Protein AF-A0A7C7AKI6-F1 (afdb_monomer_lite)

Sequence (197 aa):
MIYDCIETFMDIENLKYNEAGSVSEYLVNYEELETGKRYLEIPEGIVEICTGTFSEYNSSDVVQSIYKSLSSPKDNINEWMKRLSRKQLVKITFPTEVGQTIREKAMYMVEKELRIRFLKLILPKTIEKLNKDSYPVLLDEIYVDRQNPYFTSLDGVLFSKDMKTLIRYPGYRTGNSYTVPEGVEKIKEGKLGGEYL

Structure (mmCIF, N/CA/C/O backbone):
data_AF-A0A7C7AKI6-F1
#
_entry.id   AF-A0A7C7AKI6-F1
#
loop_
_atom_site.group_PDB
_atom_site.id
_atom_site.type_symbol
_atom_site.label_atom_id
_atom_site.label_alt_id
_atom_site.label_comp_id
_atom_site.label_asym_id
_atom_site.label_entity_id
_atom_site.label_seq_id
_atom_site.pdbx_PDB_ins_code
_atom_site.Cartn_x
_atom_site.Cartn_y
_atom_site.Cartn_z
_atom_site.occupancy
_atom_site.B_iso_or_equiv
_atom_site.auth_seq_id
_atom_site.auth_comp_id
_atom_site.auth_asym_id
_atom_site.auth_atom_id
_atom_site.pdbx_PDB_model_num
ATOM 1 N N . MET A 1 1 ? 9.345 -20.953 -13.747 1.00 30.20 1 MET A N 1
ATOM 2 C CA . MET A 1 1 ? 9.018 -21.815 -12.597 1.00 30.20 1 MET A CA 1
ATOM 3 C C . MET A 1 1 ? 8.378 -20.903 -11.571 1.00 30.20 1 MET A C 1
ATOM 5 O O . MET A 1 1 ? 9.036 -19.976 -11.118 1.00 30.20 1 MET A O 1
ATOM 9 N N . ILE A 1 2 ? 7.064 -21.038 -11.402 1.00 30.61 2 ILE A N 1
ATOM 10 C CA . ILE A 1 2 ? 6.249 -20.234 -10.487 1.00 30.61 2 ILE A CA 1
ATOM 11 C C . ILE A 1 2 ? 6.718 -20.613 -9.085 1.00 30.61 2 ILE A C 1
ATOM 13 O O . ILE A 1 2 ? 6.602 -21.775 -8.708 1.00 30.61 2 ILE A O 1
ATOM 17 N N . TYR A 1 3 ? 7.356 -19.685 -8.378 1.00 32.00 3 TYR A N 1
ATOM 18 C CA . TYR A 1 3 ? 7.644 -19.888 -6.966 1.00 32.00 3 TYR A CA 1
ATOM 19 C C . TYR A 1 3 ? 6.364 -19.550 -6.211 1.00 32.00 3 TYR A C 1
ATOM 21 O O . TYR A 1 3 ? 5.994 -18.382 -6.110 1.00 32.00 3 TYR A O 1
ATOM 29 N N . ASP A 1 4 ? 5.676 -20.593 -5.749 1.00 38.62 4 ASP A N 1
ATOM 30 C CA . ASP A 1 4 ? 4.683 -20.482 -4.690 1.00 38.62 4 ASP A CA 1
ATOM 31 C C . ASP A 1 4 ? 5.383 -19.885 -3.463 1.00 38.62 4 ASP A C 1
ATOM 33 O O . ASP A 1 4 ? 6.336 -20.458 -2.926 1.00 38.62 4 ASP A O 1
ATOM 37 N N . CYS A 1 5 ? 4.953 -18.688 -3.065 1.00 36.25 5 CYS A N 1
ATOM 38 C CA . CYS A 1 5 ? 5.435 -18.037 -1.858 1.00 36.25 5 CYS A CA 1
ATOM 39 C C . CYS A 1 5 ? 4.963 -18.847 -0.648 1.00 36.25 5 CYS A C 1
ATOM 41 O O . CYS A 1 5 ? 3.774 -18.889 -0.341 1.00 36.25 5 CYS A O 1
ATOM 43 N N . ILE A 1 6 ? 5.905 -19.479 0.047 1.00 38.47 6 ILE A N 1
ATOM 44 C CA . ILE A 1 6 ? 5.687 -19.976 1.402 1.00 38.47 6 ILE A CA 1
ATOM 45 C C . ILE A 1 6 ? 5.579 -18.738 2.303 1.00 38.47 6 ILE A C 1
ATOM 47 O O . ILE A 1 6 ? 6.572 -18.049 2.544 1.00 38.47 6 ILE A O 1
ATOM 51 N N . GLU A 1 7 ? 4.361 -18.426 2.750 1.00 40.91 7 GLU A N 1
ATOM 52 C CA . GLU A 1 7 ? 4.084 -17.357 3.714 1.00 40.91 7 GLU A CA 1
ATOM 53 C C . GLU A 1 7 ? 4.789 -17.681 5.036 1.00 40.91 7 GLU A C 1
ATOM 55 O O . GLU A 1 7 ? 4.384 -18.572 5.783 1.00 40.91 7 GLU A O 1
ATOM 60 N N . THR A 1 8 ? 5.887 -16.980 5.313 1.00 39.09 8 THR A N 1
ATOM 61 C CA . THR A 1 8 ? 6.601 -17.091 6.587 1.00 39.09 8 THR A CA 1
ATOM 62 C C . THR A 1 8 ? 6.366 -15.795 7.357 1.00 39.09 8 THR A C 1
ATOM 64 O O . THR A 1 8 ? 6.873 -14.734 6.991 1.00 39.09 8 THR A O 1
ATOM 67 N N . PHE A 1 9 ? 5.537 -15.877 8.397 1.00 46.72 9 PHE A N 1
ATOM 68 C CA . PHE A 1 9 ? 5.117 -14.754 9.235 1.00 46.72 9 PHE A CA 1
ATOM 69 C C . PHE A 1 9 ? 6.189 -14.431 10.284 1.00 46.72 9 PHE A C 1
ATOM 71 O O . PHE A 1 9 ? 6.209 -15.044 11.347 1.00 46.72 9 PHE A O 1
ATOM 78 N N . MET A 1 10 ? 7.069 -13.466 10.008 1.00 42.00 10 MET A N 1
ATOM 79 C CA . MET A 1 10 ? 7.909 -12.809 11.025 1.00 42.00 10 MET A CA 1
ATOM 80 C C . MET A 1 10 ? 8.193 -11.359 10.604 1.00 42.00 10 MET A C 1
ATOM 82 O O . MET A 1 10 ? 9.162 -11.108 9.901 1.00 42.00 10 MET A O 1
ATOM 86 N N . ASP A 1 11 ? 7.329 -10.413 10.995 1.00 58.66 11 ASP A N 1
ATOM 87 C CA . ASP A 1 11 ? 7.477 -8.967 10.705 1.00 58.66 11 ASP A CA 1
ATOM 88 C C . ASP A 1 11 ? 7.782 -8.110 11.950 1.00 58.66 11 ASP A C 1
ATOM 90 O O . ASP A 1 11 ? 8.043 -6.914 11.840 1.00 58.66 11 ASP A O 1
ATOM 94 N N . ILE A 1 12 ? 7.790 -8.709 13.148 1.00 57.53 12 ILE A N 1
ATOM 95 C CA . ILE A 1 12 ? 7.874 -7.967 14.417 1.00 57.53 12 ILE A CA 1
ATOM 96 C C . ILE A 1 12 ? 9.269 -7.374 14.654 1.00 57.53 12 ILE A C 1
ATOM 98 O O . ILE A 1 12 ? 9.359 -6.255 15.149 1.00 57.53 12 ILE A O 1
ATOM 102 N N . GLU A 1 13 ? 10.347 -8.080 14.293 1.00 67.38 13 GLU A N 1
ATOM 103 C CA . GLU A 1 13 ? 11.727 -7.644 14.588 1.00 67.38 13 GLU A CA 1
ATOM 104 C C . GLU A 1 13 ? 12.122 -6.354 13.852 1.00 67.38 13 GLU A C 1
ATOM 106 O O . GLU A 1 13 ? 12.960 -5.588 14.323 1.00 67.38 13 GLU A O 1
ATOM 111 N N . ASN A 1 14 ? 11.465 -6.091 12.724 1.00 76.88 14 ASN A N 1
ATOM 112 C CA . ASN A 1 14 ? 11.723 -4.941 11.868 1.00 76.88 14 ASN A CA 1
ATOM 113 C C . ASN A 1 14 ? 10.893 -3.707 12.252 1.00 76.88 14 ASN A C 1
ATOM 115 O O . ASN A 1 14 ? 11.165 -2.607 11.772 1.00 76.88 14 ASN A O 1
ATOM 119 N N . LEU A 1 15 ? 9.886 -3.855 13.115 1.00 82.62 15 LEU A N 1
ATOM 120 C CA . LEU A 1 15 ? 9.040 -2.755 13.571 1.00 82.62 15 LEU A CA 1
ATOM 121 C C . LEU A 1 15 ? 9.572 -2.207 14.895 1.00 82.62 15 LEU A C 1
ATOM 123 O O . LEU A 1 15 ? 9.709 -2.941 15.873 1.00 82.62 15 LEU A O 1
ATOM 127 N N . LYS A 1 16 ? 9.817 -0.894 14.955 1.00 85.88 16 LYS A N 1
ATOM 128 C CA . LYS A 1 16 ? 10.071 -0.205 16.225 1.00 85.88 16 LYS A CA 1
ATOM 129 C C . LYS A 1 16 ? 8.826 0.524 16.694 1.00 85.88 16 LYS A C 1
ATOM 131 O O . LYS A 1 16 ? 8.089 1.117 15.900 1.00 85.88 16 LYS A O 1
ATOM 136 N N . TYR A 1 17 ? 8.648 0.515 18.007 1.00 86.56 17 TYR A N 1
ATOM 137 C CA . TYR A 1 17 ? 7.487 1.069 18.683 1.00 86.56 17 TYR A CA 1
ATOM 138 C C . TYR A 1 17 ? 7.893 2.271 19.528 1.00 86.56 17 TYR A C 1
ATOM 140 O O . TYR A 1 17 ? 8.964 2.278 20.140 1.00 86.56 17 TYR A O 1
ATOM 148 N N . ASN A 1 18 ? 7.028 3.279 19.578 1.00 83.94 18 ASN A N 1
ATOM 149 C CA . ASN A 1 18 ? 7.166 4.371 20.536 1.00 83.94 18 ASN A CA 1
ATOM 150 C C . ASN A 1 18 ? 6.620 3.963 21.920 1.00 83.94 18 ASN A C 1
ATOM 152 O O . ASN A 1 18 ? 6.036 2.892 22.088 1.00 83.94 18 ASN A O 1
ATOM 156 N N . GLU A 1 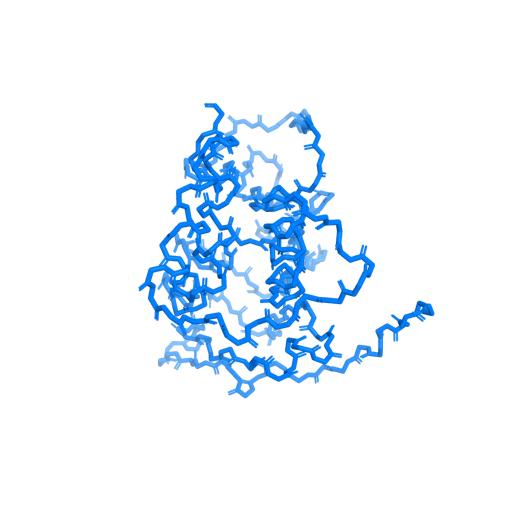19 ? 6.764 4.841 22.917 1.00 82.06 19 GLU A N 1
ATOM 157 C CA . GLU A 1 19 ? 6.278 4.602 24.289 1.00 82.06 19 GLU A CA 1
ATOM 158 C C . GLU A 1 19 ? 4.756 4.375 24.381 1.00 82.06 19 GLU A C 1
ATOM 160 O O . GLU A 1 19 ? 4.278 3.789 25.349 1.00 82.06 19 GLU A O 1
ATOM 165 N N . ALA A 1 20 ? 3.991 4.806 23.372 1.00 83.00 20 ALA A N 1
ATOM 166 C CA . ALA A 1 20 ? 2.546 4.600 23.285 1.00 83.00 20 ALA A CA 1
ATOM 167 C C . ALA A 1 20 ? 2.156 3.265 22.617 1.00 83.00 20 ALA A C 1
ATOM 169 O O . ALA A 1 20 ? 0.968 2.974 22.492 1.00 83.00 20 ALA A O 1
ATOM 170 N N . GLY A 1 21 ? 3.131 2.458 22.179 1.00 81.75 21 GLY A N 1
ATOM 171 C CA . GLY A 1 21 ? 2.898 1.195 21.475 1.00 81.75 21 GLY A CA 1
ATOM 172 C C . GLY A 1 21 ? 2.537 1.349 19.992 1.00 81.75 21 GLY A C 1
ATOM 173 O O . GLY A 1 21 ? 2.200 0.360 19.342 1.00 81.75 21 GLY A O 1
ATOM 174 N N . SER A 1 22 ? 2.614 2.561 19.432 1.00 86.75 22 SER A N 1
ATOM 175 C CA . SER A 1 22 ? 2.416 2.808 17.999 1.00 86.75 22 SER A CA 1
ATOM 176 C C . SER A 1 22 ? 3.683 2.463 17.217 1.00 86.75 22 SER A C 1
ATOM 178 O O . SER A 1 22 ? 4.797 2.677 17.701 1.00 86.75 22 SER A O 1
ATOM 180 N N . VAL A 1 23 ? 3.532 1.996 15.975 1.00 85.62 23 VAL A N 1
ATOM 181 C CA . VAL A 1 23 ? 4.679 1.730 15.094 1.00 85.62 23 VAL A CA 1
ATOM 182 C C . VAL A 1 23 ? 5.261 3.055 14.609 1.00 85.62 23 VAL A C 1
ATOM 184 O O . VAL A 1 23 ? 4.612 3.789 13.858 1.00 85.62 23 VAL A O 1
ATOM 187 N N . SER A 1 24 ? 6.505 3.339 14.987 1.00 85.88 24 SER A N 1
ATOM 188 C CA . SER A 1 24 ? 7.194 4.596 14.681 1.00 85.88 24 SER A CA 1
ATOM 189 C C . SER A 1 24 ? 8.283 4.477 13.620 1.00 85.88 24 SER A C 1
ATOM 191 O O . SER A 1 24 ? 8.613 5.472 12.984 1.00 85.88 24 SER A O 1
ATOM 193 N N . GLU A 1 25 ? 8.835 3.284 13.411 1.00 85.38 25 GLU A N 1
ATOM 194 C CA . GLU A 1 25 ? 9.893 3.042 12.427 1.00 85.38 25 GLU A CA 1
ATOM 195 C C . GLU A 1 25 ? 9.765 1.622 11.875 1.00 85.38 25 GLU A C 1
ATOM 197 O O . GLU A 1 25 ? 9.365 0.707 12.599 1.00 85.38 25 GLU A O 1
ATOM 202 N N . TYR A 1 26 ? 10.111 1.443 10.602 1.00 83.56 26 TYR A N 1
ATOM 203 C CA . TYR A 1 26 ? 10.239 0.133 9.982 1.00 83.56 26 TYR A CA 1
ATOM 204 C C . TYR A 1 26 ? 11.620 -0.017 9.343 1.00 83.56 26 TYR A C 1
ATOM 206 O O . TYR A 1 26 ? 11.950 0.696 8.394 1.00 83.56 26 TYR A O 1
ATOM 214 N N . LEU A 1 27 ? 12.400 -0.967 9.857 1.00 81.88 27 LEU A N 1
ATOM 215 C CA . LEU A 1 27 ? 13.698 -1.355 9.326 1.00 81.88 27 LEU A CA 1
ATOM 216 C C . LEU A 1 27 ? 13.505 -2.387 8.219 1.00 81.88 27 LEU A C 1
ATOM 218 O O . LEU A 1 27 ? 13.044 -3.500 8.446 1.00 81.88 27 LEU A O 1
ATOM 222 N N . VAL A 1 28 ? 13.848 -2.018 6.994 1.00 78.44 28 VAL A N 1
ATOM 223 C CA . VAL A 1 28 ? 13.625 -2.883 5.835 1.00 78.44 28 VAL A CA 1
ATOM 224 C C . VAL A 1 28 ? 14.687 -3.979 5.792 1.00 78.44 28 VAL A C 1
ATOM 226 O O . VAL A 1 28 ? 15.875 -3.684 5.657 1.00 78.44 28 VAL A O 1
ATOM 229 N N . ASN A 1 29 ? 14.263 -5.244 5.799 1.00 81.31 29 ASN A N 1
ATOM 230 C CA . ASN A 1 29 ? 15.145 -6.359 5.469 1.00 81.31 29 ASN A CA 1
ATOM 231 C C . ASN A 1 29 ? 15.188 -6.569 3.943 1.00 81.31 29 ASN A C 1
ATOM 233 O O . ASN A 1 29 ? 14.286 -7.156 3.339 1.00 81.31 29 ASN A O 1
ATOM 237 N N . TYR A 1 30 ? 16.249 -6.070 3.304 1.00 74.75 30 TYR A N 1
ATOM 238 C CA . TYR A 1 30 ? 16.424 -6.184 1.854 1.00 74.75 30 TYR A CA 1
ATOM 239 C C . TYR A 1 30 ? 16.692 -7.620 1.383 1.00 74.75 30 TYR A C 1
ATOM 241 O O . TYR A 1 30 ? 16.331 -7.947 0.256 1.00 74.75 30 TYR A O 1
ATOM 249 N N . GLU A 1 31 ? 17.246 -8.491 2.230 1.00 78.06 31 GLU A N 1
ATOM 250 C CA . GLU A 1 31 ? 17.456 -9.907 1.904 1.00 78.06 31 GLU A CA 1
ATOM 251 C C . GLU A 1 31 ? 16.117 -10.658 1.833 1.00 78.06 31 GLU A C 1
ATOM 253 O O . GLU A 1 31 ? 15.859 -11.397 0.882 1.00 78.06 31 GLU A O 1
ATOM 258 N N . GLU A 1 32 ? 15.209 -10.405 2.781 1.00 77.19 32 GLU A N 1
ATOM 259 C CA . GLU A 1 32 ? 13.835 -10.940 2.761 1.00 77.19 32 GLU A CA 1
ATOM 260 C C . GLU A 1 32 ? 13.053 -10.458 1.543 1.00 77.19 32 GLU A C 1
ATOM 262 O O . GLU A 1 32 ? 12.362 -11.242 0.886 1.00 77.19 32 GLU A O 1
ATOM 267 N N . LEU A 1 33 ? 13.204 -9.173 1.206 1.00 75.56 33 LEU A N 1
ATOM 268 C CA . LEU A 1 33 ? 12.704 -8.656 -0.052 1.00 75.56 33 LEU A CA 1
ATOM 269 C C . LEU A 1 33 ? 13.300 -9.506 -1.184 1.00 75.56 33 LEU A C 1
ATOM 271 O O . LEU A 1 33 ? 12.555 -10.212 -1.855 1.00 75.56 33 LEU A O 1
ATOM 275 N N . GLU A 1 34 ? 14.607 -9.475 -1.427 1.00 73.44 34 GLU A N 1
ATOM 276 C CA . GLU A 1 34 ? 15.263 -10.193 -2.533 1.00 73.44 34 GLU A CA 1
ATOM 277 C C . GLU A 1 34 ? 14.856 -11.669 -2.670 1.00 73.44 34 GLU A C 1
ATOM 279 O O . GLU A 1 34 ? 14.647 -12.129 -3.796 1.00 73.44 34 GLU A O 1
ATOM 284 N N . THR A 1 35 ? 14.655 -12.366 -1.551 1.00 73.75 35 THR A N 1
ATOM 285 C CA . THR A 1 35 ? 14.268 -13.785 -1.489 1.00 73.75 35 THR A CA 1
ATOM 286 C C . THR A 1 35 ? 12.769 -14.054 -1.678 1.00 73.75 35 THR A C 1
ATOM 288 O O . THR A 1 35 ? 12.393 -15.202 -1.906 1.00 73.75 35 THR A O 1
ATOM 291 N N . GLY A 1 36 ? 11.917 -13.020 -1.700 1.00 75.12 36 GLY A N 1
ATOM 292 C CA . GLY A 1 36 ? 10.531 -13.109 -2.179 1.00 75.12 36 GLY A CA 1
ATOM 293 C C . GLY A 1 36 ? 9.444 -12.657 -1.201 1.00 75.12 36 GLY A C 1
ATOM 294 O O . GLY A 1 36 ? 8.269 -12.664 -1.575 1.00 75.12 36 GLY A O 1
ATOM 295 N N . LYS A 1 37 ? 9.784 -12.210 0.012 1.00 78.94 37 LYS A N 1
ATOM 296 C CA . LYS A 1 37 ? 8.801 -11.695 0.975 1.00 78.94 37 LYS A CA 1
ATOM 297 C C . LYS A 1 37 ? 8.408 -10.264 0.610 1.00 78.94 37 LYS A C 1
ATOM 299 O O . LYS A 1 37 ? 8.977 -9.279 1.065 1.00 78.94 37 LYS A O 1
ATOM 304 N N . ARG A 1 38 ? 7.444 -10.156 -0.303 1.00 82.56 38 ARG A N 1
ATOM 305 C CA . ARG A 1 38 ? 6.997 -8.898 -0.922 1.00 82.56 38 ARG A CA 1
ATOM 306 C C . ARG A 1 38 ? 5.768 -8.282 -0.258 1.00 82.56 38 ARG A C 1
ATOM 308 O O . ARG A 1 38 ? 5.079 -7.470 -0.872 1.00 82.56 38 ARG A O 1
ATOM 315 N N . TYR A 1 39 ? 5.453 -8.669 0.962 1.00 86.12 39 TYR A N 1
ATOM 316 C CA . TYR A 1 39 ? 4.351 -8.095 1.717 1.00 86.12 39 TYR A CA 1
ATOM 317 C C . TYR A 1 39 ? 4.850 -7.649 3.082 1.00 86.12 39 TYR A C 1
ATOM 319 O O . TYR A 1 39 ? 5.873 -8.132 3.560 1.00 86.12 39 TYR A O 1
ATOM 327 N N . LEU A 1 40 ? 4.129 -6.705 3.667 1.00 86.94 40 LEU A N 1
ATOM 328 C CA . LEU A 1 40 ? 4.322 -6.272 5.035 1.00 86.94 40 LEU A CA 1
ATOM 329 C C . LEU A 1 40 ? 3.023 -6.474 5.793 1.00 86.94 40 LEU A C 1
ATOM 331 O O . LEU A 1 40 ? 1.983 -5.963 5.376 1.00 86.94 40 LEU A O 1
ATOM 335 N N . GLU A 1 41 ? 3.095 -7.160 6.918 1.00 88.75 41 GLU A N 1
ATOM 336 C CA . GLU A 1 41 ? 1.987 -7.353 7.829 1.00 88.75 41 GLU A CA 1
ATOM 337 C C . GLU A 1 41 ? 2.207 -6.589 9.123 1.00 88.75 41 GLU A C 1
ATOM 339 O O . GLU A 1 41 ? 3.207 -6.746 9.823 1.00 88.75 41 GLU A O 1
ATOM 344 N N . ILE A 1 42 ? 1.245 -5.727 9.440 1.00 89.69 42 ILE A N 1
ATOM 345 C CA . ILE A 1 42 ? 1.232 -5.026 10.713 1.00 89.69 42 ILE A CA 1
ATOM 346 C C . ILE A 1 42 ? 0.622 -5.970 11.757 1.00 89.69 42 ILE A C 1
ATOM 348 O O . ILE A 1 42 ? -0.517 -6.405 11.569 1.00 89.69 42 ILE A O 1
ATOM 352 N N . PRO A 1 43 ? 1.342 -6.289 12.849 1.00 88.69 43 PRO A N 1
ATOM 353 C CA . PRO A 1 43 ? 0.872 -7.242 13.841 1.00 88.69 43 PRO A CA 1
ATOM 354 C C . PRO A 1 43 ? -0.451 -6.833 14.486 1.00 88.69 43 PRO A C 1
ATOM 356 O O . PRO A 1 43 ? -0.741 -5.653 14.698 1.00 88.69 43 PRO A O 1
ATOM 359 N N . GLU A 1 44 ? -1.230 -7.836 14.872 1.00 88.44 44 GLU A N 1
ATOM 360 C CA . GLU A 1 44 ? -2.424 -7.641 15.684 1.00 88.44 44 GLU A CA 1
ATOM 361 C C . GLU A 1 44 ? -2.080 -6.973 17.029 1.00 88.44 44 GLU A C 1
ATOM 363 O O . GLU A 1 44 ? -1.048 -7.257 17.635 1.00 88.44 44 GLU A O 1
ATOM 368 N N . GLY A 1 45 ? -2.950 -6.083 17.510 1.00 87.81 45 GLY A N 1
ATOM 369 C CA . GLY A 1 45 ? -2.719 -5.277 18.716 1.00 87.81 45 GLY A CA 1
ATOM 370 C C . GLY A 1 45 ? -2.156 -3.885 18.425 1.00 87.81 45 GLY A C 1
ATOM 371 O O . GLY A 1 45 ? -2.259 -3.001 19.273 1.00 87.81 45 GLY A O 1
ATOM 372 N N . ILE A 1 46 ? -1.636 -3.649 17.218 1.00 90.00 46 ILE A N 1
ATOM 373 C CA . ILE A 1 46 ? -1.217 -2.315 16.792 1.00 90.00 46 ILE A CA 1
ATOM 374 C C . ILE A 1 46 ? -2.436 -1.465 16.456 1.00 90.00 46 ILE A C 1
ATOM 376 O O . ILE A 1 46 ? -3.272 -1.840 15.630 1.00 90.00 46 ILE A O 1
ATOM 380 N N . VAL A 1 47 ? -2.502 -0.299 17.097 1.00 91.19 47 VAL A N 1
ATOM 381 C CA . VAL A 1 47 ? -3.599 0.671 16.968 1.00 91.19 47 VAL A CA 1
ATOM 382 C C . VAL A 1 47 ? -3.249 1.854 16.068 1.00 91.19 47 VAL A C 1
ATOM 384 O O . VAL A 1 47 ? -4.139 2.494 15.504 1.00 91.19 47 VAL A O 1
ATOM 387 N N . GLU A 1 48 ? -1.959 2.138 15.876 1.00 90.62 48 GLU A N 1
ATOM 388 C CA . GLU A 1 48 ? -1.499 3.284 15.095 1.00 90.62 48 GLU A CA 1
ATOM 389 C C . GLU A 1 48 ? -0.168 3.030 14.374 1.00 90.62 48 GLU A C 1
ATOM 391 O O . GLU A 1 48 ? 0.768 2.456 14.935 1.00 90.62 48 GLU A O 1
ATOM 396 N N . ILE A 1 49 ? -0.078 3.553 13.146 1.00 89.50 49 ILE A N 1
ATOM 397 C CA . ILE A 1 49 ? 1.180 3.739 12.414 1.00 89.50 49 ILE A CA 1
ATOM 398 C C . ILE A 1 49 ? 1.474 5.240 12.325 1.00 89.50 49 ILE A C 1
ATOM 400 O O . ILE A 1 49 ? 0.673 6.024 11.795 1.00 89.50 49 ILE A O 1
ATOM 404 N N . CYS A 1 50 ? 2.621 5.654 12.855 1.00 87.94 50 CYS A N 1
ATOM 405 C CA . CYS A 1 50 ? 3.018 7.054 12.908 1.00 87.94 50 CYS A CA 1
ATOM 406 C C . CYS A 1 50 ? 3.348 7.632 11.520 1.00 87.94 50 CYS A C 1
ATOM 408 O O . CYS A 1 50 ? 3.599 6.932 10.536 1.00 87.94 50 CYS A O 1
ATOM 410 N N . THR A 1 51 ? 3.333 8.961 11.427 1.00 84.81 51 THR A N 1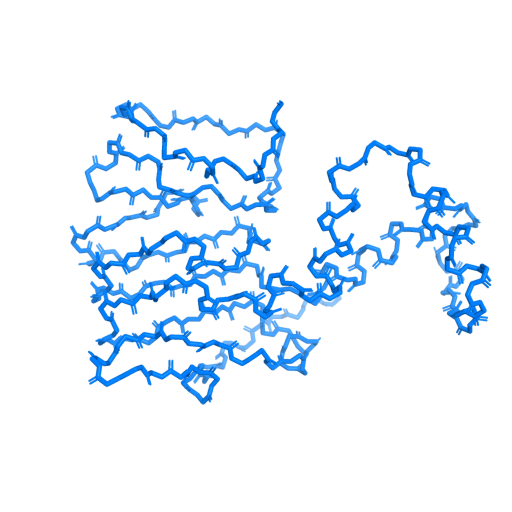
ATOM 411 C CA . THR A 1 51 ? 3.827 9.663 10.237 1.00 84.81 51 THR A CA 1
ATOM 412 C C . THR A 1 51 ? 5.304 9.345 10.025 1.00 84.81 51 THR A C 1
ATOM 414 O O . THR A 1 51 ? 6.091 9.450 10.960 1.00 84.81 51 THR A O 1
ATOM 417 N N . GLY A 1 52 ? 5.691 9.008 8.794 1.00 83.19 52 GLY A N 1
ATOM 418 C CA . GLY A 1 52 ? 7.098 8.810 8.446 1.00 83.19 52 GLY A CA 1
ATOM 419 C C . GLY A 1 52 ? 7.689 7.456 8.846 1.00 83.19 52 GLY A C 1
ATOM 420 O O . GLY A 1 52 ? 8.873 7.248 8.587 1.00 83.19 52 GLY A O 1
ATOM 421 N N . THR A 1 53 ? 6.892 6.517 9.373 1.00 87.06 53 THR A N 1
ATOM 422 C CA . THR A 1 53 ? 7.332 5.146 9.703 1.00 87.06 53 THR A CA 1
ATOM 423 C C . THR A 1 53 ? 8.090 4.470 8.555 1.00 87.06 53 THR A C 1
ATOM 425 O O . THR A 1 53 ? 9.062 3.763 8.790 1.00 87.06 53 THR A O 1
ATOM 428 N N . PHE A 1 54 ? 7.685 4.730 7.306 1.00 87.19 54 PHE A N 1
ATOM 429 C CA . PHE A 1 54 ? 8.309 4.177 6.096 1.00 87.19 54 PHE A CA 1
ATOM 430 C C . PHE A 1 54 ? 9.202 5.176 5.356 1.00 87.19 54 PHE A C 1
ATOM 432 O O . PHE A 1 54 ? 9.470 4.996 4.172 1.00 87.19 54 PHE A O 1
ATOM 439 N N . SER A 1 55 ? 9.627 6.264 5.997 1.00 83.50 55 SER A N 1
ATOM 440 C CA . SER A 1 55 ? 10.434 7.303 5.342 1.00 83.50 55 SER A CA 1
ATOM 441 C C . SER A 1 55 ? 11.754 6.761 4.787 1.00 83.50 55 SER A C 1
ATOM 443 O O . SER A 1 55 ? 12.099 7.079 3.650 1.00 83.50 55 SER A O 1
ATOM 445 N N . GLU A 1 56 ? 12.444 5.890 5.527 1.00 83.00 56 GLU A N 1
ATOM 446 C CA . GLU A 1 56 ? 13.665 5.217 5.066 1.00 83.00 56 GLU A CA 1
ATOM 447 C C . GLU A 1 56 ? 13.401 4.364 3.818 1.00 83.00 56 GLU A C 1
ATOM 449 O O . GLU A 1 56 ? 14.011 4.585 2.773 1.00 83.00 56 GLU A O 1
ATOM 454 N N . TYR A 1 57 ? 12.410 3.470 3.871 1.00 84.44 57 TYR A N 1
ATOM 455 C CA . TYR A 1 57 ? 11.994 2.687 2.706 1.00 84.44 57 TYR A CA 1
ATOM 456 C C . TYR A 1 57 ? 11.633 3.576 1.503 1.00 84.44 57 TYR A C 1
ATOM 458 O O . TYR A 1 57 ? 12.121 3.370 0.392 1.00 84.44 57 TYR A O 1
ATOM 466 N N . ASN A 1 58 ? 10.808 4.603 1.722 1.00 83.56 58 ASN A N 1
ATOM 467 C CA . ASN A 1 58 ? 10.303 5.491 0.676 1.00 83.56 58 ASN A CA 1
ATOM 468 C C . ASN A 1 58 ? 11.400 6.380 0.061 1.00 83.56 58 ASN A C 1
ATOM 470 O O . ASN A 1 58 ? 11.262 6.839 -1.075 1.00 83.56 58 ASN A O 1
ATOM 474 N N . SER A 1 59 ? 12.483 6.630 0.798 1.00 81.69 59 SER A N 1
ATOM 475 C CA . SER A 1 59 ? 13.656 7.381 0.336 1.00 81.69 59 SER A CA 1
ATOM 476 C C . SER A 1 59 ? 14.778 6.494 -0.203 1.00 81.69 59 SER A C 1
ATOM 478 O O . SER A 1 59 ? 15.741 7.031 -0.749 1.00 81.69 59 SER A O 1
ATOM 480 N N . SER A 1 60 ? 14.638 5.165 -0.123 1.00 80.19 60 SER A N 1
ATOM 481 C CA . SER A 1 60 ? 15.621 4.220 -0.654 1.00 80.19 60 SER A CA 1
ATOM 482 C C . SER A 1 60 ? 15.885 4.445 -2.144 1.00 80.19 60 SER A C 1
ATOM 484 O O . SER A 1 60 ? 14.987 4.809 -2.913 1.00 80.19 60 SER A O 1
ATOM 486 N N . ASP A 1 61 ? 17.120 4.179 -2.574 1.00 71.31 61 ASP A N 1
ATOM 487 C CA . ASP A 1 61 ? 17.517 4.318 -3.978 1.00 71.31 61 ASP A CA 1
ATOM 488 C C . ASP A 1 61 ? 16.638 3.476 -4.913 1.00 71.31 61 ASP A C 1
ATOM 490 O O . ASP A 1 61 ? 16.350 3.917 -6.027 1.00 71.31 61 ASP A O 1
ATOM 494 N N . VAL A 1 62 ? 16.155 2.318 -4.449 1.00 72.50 62 VAL A N 1
ATOM 495 C CA . VAL A 1 62 ? 15.231 1.440 -5.181 1.00 72.50 62 VAL A CA 1
ATOM 496 C C . VAL A 1 62 ? 13.905 2.157 -5.439 1.00 72.50 62 VAL A C 1
ATOM 498 O O . VAL A 1 62 ? 13.517 2.370 -6.591 1.00 72.50 62 VAL A O 1
ATOM 501 N N . VAL A 1 63 ? 13.229 2.607 -4.374 1.00 75.81 63 VAL A N 1
ATOM 502 C CA . VAL A 1 63 ? 11.928 3.287 -4.471 1.00 75.81 63 VAL A CA 1
ATOM 503 C C . VAL A 1 63 ? 12.052 4.592 -5.251 1.00 75.81 63 VAL A C 1
ATOM 505 O O . VAL A 1 63 ? 11.223 4.874 -6.114 1.00 75.81 63 VAL A O 1
ATOM 508 N N . GLN A 1 64 ? 13.117 5.361 -5.026 1.00 75.31 64 GLN A N 1
ATOM 509 C CA . GLN A 1 64 ? 13.377 6.602 -5.753 1.00 75.31 64 GLN A CA 1
ATOM 510 C C . GLN A 1 64 ? 13.685 6.364 -7.234 1.00 75.31 64 GLN A C 1
ATOM 512 O O . GLN A 1 64 ? 13.268 7.159 -8.077 1.00 75.31 64 GLN A O 1
ATOM 517 N N . SER A 1 65 ? 14.402 5.292 -7.578 1.00 71.19 65 SER A N 1
ATOM 518 C CA . SER A 1 65 ? 14.693 4.936 -8.973 1.00 71.19 65 SER A CA 1
ATOM 519 C C . SER A 1 65 ? 13.435 4.498 -9.709 1.00 71.19 65 SER A C 1
ATOM 521 O O . SER A 1 65 ? 13.202 4.950 -10.832 1.00 71.19 65 SER A O 1
ATOM 523 N N . ILE A 1 66 ? 12.588 3.690 -9.065 1.00 71.88 66 ILE A N 1
ATOM 524 C CA . ILE A 1 66 ? 11.285 3.301 -9.609 1.00 71.88 66 ILE A CA 1
ATOM 525 C C . ILE A 1 66 ? 10.401 4.541 -9.773 1.00 71.88 66 ILE A C 1
ATOM 527 O O . ILE A 1 66 ? 9.920 4.798 -10.873 1.00 71.88 66 ILE A O 1
ATOM 531 N N . TYR A 1 67 ? 10.254 5.361 -8.728 1.00 70.62 67 TYR A N 1
ATOM 532 C CA . TYR A 1 67 ? 9.442 6.580 -8.760 1.00 70.62 67 TYR A CA 1
ATOM 533 C C . TYR A 1 67 ? 9.868 7.515 -9.898 1.00 70.62 67 TYR A C 1
ATOM 535 O O . TYR A 1 67 ? 9.058 7.880 -10.745 1.00 70.62 67 TYR A O 1
ATOM 543 N N . LYS A 1 68 ? 11.168 7.823 -10.008 1.00 71.44 68 LYS A N 1
ATOM 544 C CA . LYS A 1 68 ? 11.708 8.655 -11.098 1.00 71.44 68 LYS A CA 1
ATOM 545 C C . LYS A 1 68 ? 11.443 8.060 -12.480 1.00 71.44 68 LYS A C 1
ATOM 547 O O . LYS A 1 68 ? 11.197 8.816 -13.417 1.00 71.44 68 LYS A O 1
ATOM 552 N N . SER A 1 69 ? 11.507 6.736 -12.610 1.00 67.25 69 SER A N 1
ATOM 553 C CA . SER A 1 69 ? 11.284 6.047 -13.885 1.00 67.25 69 SER A CA 1
ATOM 554 C C . SER A 1 69 ? 9.815 6.059 -14.308 1.00 67.25 69 SER A C 1
ATOM 556 O O . SER A 1 69 ? 9.536 6.131 -15.500 1.00 67.25 69 SER A O 1
ATOM 558 N N . LEU A 1 70 ? 8.884 6.011 -13.353 1.00 63.50 70 LEU A N 1
ATOM 559 C CA . LEU A 1 70 ? 7.444 6.021 -13.624 1.00 63.50 70 LEU A CA 1
ATOM 560 C C . LEU A 1 70 ? 6.889 7.430 -13.828 1.00 63.50 70 LEU A C 1
ATOM 562 O O . LEU A 1 70 ? 6.030 7.626 -14.679 1.00 63.50 70 LEU A O 1
ATOM 566 N N . SER A 1 71 ? 7.389 8.413 -13.077 1.00 65.06 71 SER A N 1
ATOM 567 C CA . SER A 1 71 ? 6.892 9.793 -13.124 1.00 65.06 71 SER A CA 1
ATOM 568 C C . SER A 1 71 ? 7.481 10.631 -14.267 1.00 65.06 71 SER A C 1
ATOM 570 O O . SER A 1 71 ? 7.065 11.770 -14.455 1.00 65.06 71 SER A O 1
ATOM 572 N N . SER A 1 72 ? 8.464 10.125 -15.024 1.00 61.25 72 SER A N 1
ATOM 573 C CA . SER A 1 72 ? 9.091 10.865 -16.129 1.00 61.25 72 SER A CA 1
ATOM 574 C C . SER A 1 72 ? 8.793 10.250 -17.502 1.00 61.25 72 SER A C 1
ATOM 576 O O . SER A 1 72 ? 8.975 9.046 -17.681 1.00 61.25 72 SER A O 1
ATOM 578 N N . PRO A 1 73 ? 8.431 11.056 -18.520 1.00 56.94 73 PRO A N 1
ATOM 579 C CA . PRO A 1 73 ? 8.254 10.565 -19.882 1.00 56.94 73 PRO A CA 1
ATOM 580 C C . PRO A 1 73 ? 9.548 9.953 -20.454 1.00 56.94 73 PRO A C 1
ATOM 582 O O . PRO A 1 73 ? 10.660 10.276 -20.028 1.00 56.94 73 PRO A O 1
ATOM 585 N N . LYS A 1 74 ? 9.377 9.064 -21.446 1.00 56.41 74 LYS A N 1
ATOM 586 C CA . LYS A 1 74 ? 10.377 8.161 -22.065 1.00 56.41 74 LYS A CA 1
ATOM 587 C C . LYS A 1 74 ? 11.763 8.770 -22.357 1.00 56.41 74 LYS A C 1
ATOM 589 O O . LYS A 1 74 ? 12.743 8.027 -22.390 1.00 56.41 74 LYS A O 1
ATOM 594 N N . ASP A 1 75 ? 11.871 10.083 -22.538 1.00 55.50 75 ASP A N 1
ATOM 595 C CA . ASP A 1 75 ? 13.118 10.782 -22.868 1.00 55.50 75 ASP A CA 1
ATOM 596 C C . ASP A 1 75 ? 14.131 10.844 -21.707 1.00 55.50 75 ASP A C 1
ATOM 598 O O . ASP A 1 75 ? 15.343 10.847 -21.944 1.00 55.50 75 ASP A O 1
ATOM 602 N N . ASN A 1 76 ? 13.674 10.789 -20.449 1.00 59.94 76 ASN A N 1
ATOM 603 C CA . ASN A 1 76 ? 14.559 10.847 -19.275 1.00 59.94 76 ASN A CA 1
ATOM 604 C C . ASN A 1 76 ? 15.339 9.548 -19.021 1.00 59.94 76 ASN A C 1
ATOM 606 O O . ASN A 1 76 ? 16.427 9.591 -18.443 1.00 59.94 76 ASN A O 1
ATOM 610 N N . ILE A 1 77 ? 14.846 8.404 -19.506 1.00 56.41 77 ILE A N 1
ATOM 611 C CA . ILE A 1 77 ? 15.535 7.106 -19.408 1.00 56.41 77 ILE A CA 1
ATOM 612 C C . ILE A 1 77 ? 16.905 7.159 -20.102 1.00 56.41 77 ILE A C 1
ATOM 614 O O . ILE A 1 77 ? 17.902 6.643 -19.589 1.00 56.41 77 ILE A O 1
ATOM 618 N N . ASN A 1 78 ? 16.978 7.849 -21.243 1.00 61.41 78 ASN A N 1
ATOM 619 C CA . ASN A 1 78 ? 18.220 8.025 -21.989 1.00 61.41 78 ASN A CA 1
ATOM 620 C C . ASN A 1 78 ? 19.240 8.868 -21.205 1.00 61.41 78 ASN A C 1
ATOM 622 O O . ASN A 1 78 ? 20.431 8.555 -21.203 1.00 61.41 78 ASN A O 1
ATOM 626 N N . GLU A 1 79 ? 18.792 9.920 -20.515 1.00 63.50 79 GLU A N 1
ATOM 627 C CA . GLU A 1 79 ? 19.663 10.770 -19.693 1.00 63.50 79 GLU A CA 1
ATOM 628 C C . GLU A 1 79 ? 20.095 10.069 -18.395 1.00 63.50 79 GLU A C 1
ATOM 630 O O . GLU A 1 79 ? 21.246 10.197 -17.972 1.00 63.50 79 GLU A O 1
ATOM 635 N N . TRP A 1 80 ? 19.219 9.258 -17.797 1.00 63.62 80 TRP A N 1
ATOM 636 C CA . TRP A 1 80 ? 19.548 8.424 -16.640 1.00 63.62 80 TRP A CA 1
ATOM 637 C C . TRP A 1 80 ? 20.634 7.389 -16.974 1.00 63.62 80 TRP A C 1
ATOM 639 O O . TRP A 1 80 ? 21.648 7.313 -16.276 1.00 63.62 80 TRP A O 1
ATOM 649 N N . MET A 1 81 ? 20.513 6.695 -18.111 1.00 59.78 81 MET A N 1
ATOM 650 C CA . MET A 1 81 ? 21.537 5.762 -18.602 1.00 59.78 81 MET A CA 1
ATOM 651 C C . MET A 1 81 ? 22.871 6.457 -18.914 1.00 59.78 81 MET A C 1
ATOM 653 O O . MET A 1 81 ? 23.935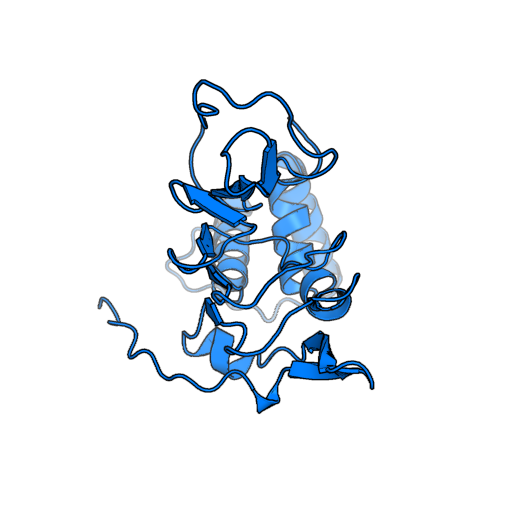 5.921 -18.594 1.00 59.78 81 MET A O 1
ATOM 657 N N . LYS A 1 82 ? 22.845 7.685 -19.457 1.00 66.12 82 LYS A N 1
ATOM 658 C CA . LYS A 1 82 ? 24.059 8.508 -19.629 1.00 66.12 82 LYS A CA 1
ATOM 659 C C . LYS A 1 82 ? 24.723 8.855 -18.295 1.00 66.12 82 LYS A C 1
ATOM 661 O O . LYS A 1 82 ? 25.944 8.949 -18.229 1.00 66.12 82 LYS A O 1
ATOM 666 N N . ARG A 1 83 ? 23.960 9.073 -17.221 1.00 64.75 83 ARG A N 1
ATOM 667 C CA . ARG A 1 83 ? 24.524 9.359 -15.889 1.00 64.75 83 ARG A CA 1
ATOM 668 C C . ARG A 1 83 ? 25.168 8.124 -15.264 1.00 64.75 83 ARG A C 1
ATOM 670 O O . ARG A 1 83 ? 26.253 8.247 -14.700 1.00 64.75 83 ARG A O 1
ATOM 677 N N . LEU A 1 84 ? 24.551 6.950 -15.403 1.00 56.12 84 LEU A N 1
ATOM 678 C CA . LEU A 1 84 ? 25.122 5.683 -14.933 1.00 56.12 84 LEU A CA 1
ATOM 679 C C . LEU A 1 84 ? 26.436 5.347 -15.649 1.00 56.12 84 LEU A C 1
ATOM 681 O O . LEU A 1 84 ? 27.410 4.966 -14.999 1.00 56.12 84 LEU A O 1
ATOM 685 N N . SER A 1 85 ? 26.494 5.566 -16.967 1.00 58.22 85 SER A N 1
ATOM 686 C CA . SER A 1 85 ? 27.726 5.377 -17.738 1.00 58.22 85 SER A CA 1
ATOM 687 C C . SER A 1 85 ? 28.813 6.390 -17.375 1.00 58.22 85 SER A C 1
ATOM 689 O O . SER A 1 85 ? 29.961 5.999 -17.172 1.00 58.22 85 SER A O 1
ATOM 691 N N . ARG A 1 86 ? 28.456 7.672 -17.193 1.00 62.12 86 ARG A N 1
ATOM 692 C CA . ARG A 1 86 ? 29.383 8.729 -16.738 1.00 62.12 86 ARG A CA 1
ATOM 693 C C . ARG A 1 86 ? 29.974 8.450 -15.353 1.00 62.12 86 ARG A C 1
ATOM 695 O O . ARG A 1 86 ? 31.126 8.795 -15.119 1.00 62.12 86 ARG A O 1
ATOM 702 N N . LYS A 1 87 ? 29.219 7.819 -14.447 1.00 57.22 87 LYS A N 1
ATOM 703 C CA . LYS A 1 87 ? 29.694 7.439 -13.103 1.00 57.22 87 LYS A CA 1
ATOM 704 C C . LYS A 1 87 ? 30.593 6.187 -13.082 1.00 57.22 87 LYS A C 1
ATOM 706 O O . LYS A 1 87 ? 30.951 5.746 -11.999 1.00 57.22 87 LYS A O 1
ATOM 711 N N . GLN A 1 88 ? 30.939 5.600 -14.237 1.00 50.91 88 GLN A N 1
ATOM 712 C CA . GLN A 1 88 ? 31.691 4.334 -14.346 1.00 50.91 88 GLN A CA 1
ATOM 713 C C . GLN A 1 88 ? 31.102 3.173 -13.520 1.00 50.91 88 GLN A C 1
ATOM 715 O O . GLN A 1 88 ? 31.786 2.198 -13.226 1.00 50.91 88 GLN A O 1
ATOM 720 N N . LEU A 1 89 ? 29.798 3.205 -13.220 1.00 47.09 89 LEU A N 1
ATOM 721 C CA . LEU A 1 89 ? 29.094 2.099 -12.553 1.00 47.09 89 LEU A CA 1
ATOM 722 C C . LEU A 1 89 ? 28.876 0.897 -13.502 1.00 47.09 89 LEU A C 1
ATOM 724 O O . LEU A 1 89 ? 28.225 -0.085 -13.159 1.00 47.09 89 LEU A O 1
ATOM 728 N N . VAL A 1 90 ? 29.437 0.959 -14.715 1.00 44.81 90 VAL A N 1
ATOM 729 C CA . VAL A 1 90 ? 29.322 -0.033 -15.790 1.00 44.81 90 VAL A CA 1
ATOM 730 C C . VAL A 1 90 ? 30.353 -1.146 -15.595 1.00 44.81 90 VAL A C 1
ATOM 732 O O . VAL A 1 90 ? 31.265 -1.350 -16.389 1.00 44.81 90 VAL A O 1
ATOM 735 N N . LYS A 1 91 ? 30.160 -1.906 -14.521 1.00 50.94 91 LYS A N 1
ATOM 736 C CA . LYS A 1 91 ? 30.371 -3.360 -14.545 1.00 50.94 91 LYS A CA 1
ATOM 737 C C . LYS A 1 91 ? 29.033 -4.106 -14.489 1.00 50.94 91 LYS A C 1
ATOM 739 O O . LYS A 1 91 ? 28.990 -5.279 -14.143 1.00 50.94 91 LYS A O 1
ATOM 744 N N . ILE A 1 92 ? 27.927 -3.437 -14.825 1.00 59.47 92 ILE A N 1
ATOM 745 C CA . ILE A 1 92 ? 26.635 -4.100 -15.002 1.00 59.47 92 ILE A CA 1
ATOM 746 C C . ILE A 1 92 ? 26.706 -4.875 -16.318 1.00 59.47 92 ILE A C 1
ATOM 748 O O . ILE A 1 92 ? 26.551 -4.314 -17.404 1.00 59.47 92 ILE A O 1
ATOM 752 N N . THR A 1 93 ? 27.001 -6.166 -16.222 1.00 63.19 93 THR A N 1
ATOM 753 C CA . THR A 1 93 ? 26.846 -7.094 -17.337 1.00 63.19 93 THR A CA 1
ATOM 754 C C . THR A 1 93 ? 25.353 -7.341 -17.521 1.00 63.19 93 THR A C 1
ATOM 756 O O . THR A 1 93 ? 24.695 -7.884 -16.635 1.00 63.19 93 THR A O 1
ATOM 759 N N . PHE A 1 94 ? 24.806 -6.905 -18.654 1.00 70.56 94 PHE A N 1
ATOM 760 C CA . PHE A 1 94 ? 23.445 -7.265 -19.037 1.00 70.56 94 PHE A CA 1
ATOM 761 C C . PHE A 1 94 ? 23.454 -8.688 -19.605 1.00 70.56 94 PHE A C 1
ATOM 763 O O . PHE A 1 94 ? 24.344 -8.992 -20.407 1.00 70.56 94 PHE A O 1
ATOM 770 N N . PRO A 1 95 ? 22.500 -9.549 -19.215 1.00 77.44 95 PRO A N 1
ATOM 771 C CA . PRO A 1 95 ? 22.319 -10.841 -19.861 1.00 77.44 95 PRO A CA 1
ATOM 772 C C . PRO A 1 95 ? 22.127 -10.683 -21.372 1.00 77.44 95 PRO A C 1
ATOM 774 O O . PRO A 1 95 ? 21.597 -9.672 -21.835 1.00 77.44 95 PRO A O 1
ATOM 777 N N . THR A 1 96 ? 22.539 -11.685 -22.146 1.00 78.88 96 THR A N 1
ATOM 778 C CA . THR A 1 96 ? 22.419 -11.670 -23.614 1.00 78.88 96 THR A CA 1
ATOM 779 C C . THR A 1 96 ? 20.971 -11.619 -24.097 1.00 78.88 96 THR A C 1
ATOM 781 O O . THR A 1 96 ? 20.724 -11.137 -25.198 1.00 78.88 96 THR A O 1
ATOM 784 N N . GLU A 1 97 ? 20.020 -12.077 -23.278 1.00 81.56 97 GLU A N 1
ATOM 785 C CA . GLU A 1 97 ? 18.583 -11.951 -23.538 1.00 81.56 97 GLU A CA 1
ATOM 786 C C . GLU A 1 97 ? 18.042 -10.517 -23.415 1.00 81.56 97 GLU A C 1
ATOM 788 O O . GLU A 1 97 ? 16.970 -10.224 -23.943 1.00 81.56 97 GLU A O 1
ATOM 793 N N . VAL A 1 98 ? 18.764 -9.601 -22.757 1.00 79.19 98 VAL A N 1
ATOM 794 C CA . VAL A 1 98 ? 18.366 -8.192 -22.701 1.00 79.19 98 VAL A CA 1
ATOM 795 C C . VAL A 1 98 ? 18.736 -7.537 -24.024 1.00 79.19 98 VAL A C 1
ATOM 797 O O . VAL A 1 98 ? 19.908 -7.496 -24.406 1.00 79.19 98 VAL A O 1
ATOM 800 N N . GLY A 1 99 ? 17.736 -7.004 -24.725 1.00 75.94 99 GLY A N 1
ATOM 801 C CA . GLY A 1 99 ? 17.943 -6.349 -26.011 1.00 75.94 99 GLY A CA 1
ATOM 802 C C . GLY A 1 99 ? 18.969 -5.206 -25.959 1.00 75.94 99 GLY A C 1
ATOM 803 O O . GLY A 1 99 ? 19.339 -4.674 -24.906 1.00 75.94 99 GLY A O 1
ATOM 804 N N . GLN A 1 100 ? 19.510 -4.848 -27.123 1.00 73.75 100 GLN A N 1
ATOM 805 C CA . GLN A 1 100 ? 20.666 -3.952 -27.196 1.00 73.75 100 GLN A CA 1
ATOM 806 C C . GLN A 1 100 ? 20.309 -2.474 -27.010 1.00 73.75 100 GLN A C 1
ATOM 808 O O . GLN A 1 100 ? 21.207 -1.665 -26.748 1.00 73.75 100 GLN A O 1
ATOM 813 N N . THR A 1 101 ? 19.030 -2.110 -27.133 1.00 75.94 101 THR A N 1
ATOM 814 C CA . THR A 1 101 ? 18.607 -0.714 -27.043 1.00 75.94 101 THR A CA 1
ATOM 815 C C . THR A 1 101 ? 18.724 -0.185 -25.614 1.00 75.94 101 THR A C 1
ATOM 817 O O . THR A 1 101 ? 18.641 -0.913 -24.624 1.00 75.94 101 THR A O 1
ATOM 820 N N . ILE A 1 102 ? 18.882 1.136 -25.497 1.00 68.75 102 ILE A N 1
ATOM 821 C CA . ILE A 1 102 ? 18.897 1.830 -24.200 1.00 68.75 102 ILE A CA 1
ATOM 822 C C . ILE A 1 102 ? 17.590 1.570 -23.440 1.00 68.75 102 ILE A C 1
ATOM 824 O O . ILE A 1 102 ? 17.605 1.375 -22.227 1.00 68.75 102 ILE A O 1
ATOM 828 N N . ARG A 1 103 ? 16.470 1.513 -24.170 1.00 68.69 103 ARG A N 1
ATOM 829 C CA . ARG A 1 103 ? 15.144 1.267 -23.611 1.00 68.69 103 ARG A CA 1
ATOM 830 C C . ARG A 1 103 ? 15.033 -0.123 -22.990 1.00 68.69 103 ARG A C 1
ATOM 832 O O . ARG A 1 103 ? 14.550 -0.226 -21.872 1.00 68.69 103 ARG A O 1
ATOM 839 N N . GLU A 1 104 ? 15.479 -1.169 -23.679 1.00 71.94 104 GLU A N 1
ATOM 840 C CA . GLU A 1 104 ? 15.402 -2.550 -23.173 1.00 71.94 104 GLU A CA 1
ATOM 841 C C . GLU A 1 104 ? 16.266 -2.740 -21.925 1.00 71.94 104 GLU A C 1
ATOM 843 O O . GLU A 1 104 ? 15.804 -3.291 -2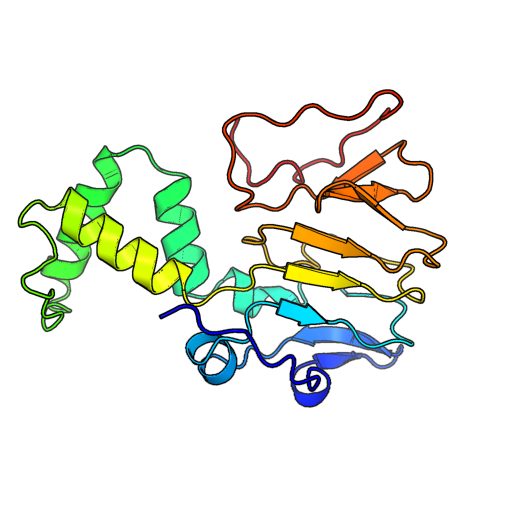0.930 1.00 71.94 104 GLU A O 1
ATOM 848 N N . LYS A 1 105 ? 17.486 -2.195 -21.926 1.00 72.88 105 LYS A N 1
ATOM 849 C CA . LYS A 1 105 ? 18.378 -2.236 -20.758 1.00 72.88 105 LYS A CA 1
ATOM 850 C C . LYS A 1 105 ? 17.819 -1.465 -19.569 1.00 72.88 105 LYS A C 1
ATOM 852 O O . LYS A 1 105 ? 17.925 -1.927 -18.439 1.00 72.88 105 LYS A O 1
ATOM 857 N N . ALA A 1 106 ? 17.207 -0.310 -19.811 1.00 69.69 106 ALA A N 1
ATOM 858 C CA . ALA A 1 106 ? 16.560 0.455 -18.757 1.00 69.69 106 ALA A CA 1
ATOM 859 C C . ALA A 1 106 ? 15.330 -0.261 -18.190 1.00 69.69 106 ALA A C 1
ATOM 861 O O . ALA A 1 106 ? 15.186 -0.320 -16.974 1.00 69.69 106 ALA A O 1
ATOM 862 N N . MET A 1 107 ? 14.488 -0.848 -19.047 1.00 70.81 107 MET A N 1
ATOM 863 C CA . MET A 1 107 ? 13.349 -1.659 -18.605 1.00 70.81 107 MET A CA 1
ATOM 864 C C . MET A 1 107 ? 13.811 -2.854 -17.775 1.00 70.81 107 MET A C 1
ATOM 866 O O . MET A 1 107 ? 13.270 -3.067 -16.702 1.00 70.81 107 MET A O 1
ATOM 870 N N . TYR A 1 108 ? 14.864 -3.556 -18.196 1.00 75.50 108 TYR A N 1
ATOM 871 C CA . TYR A 1 108 ? 15.452 -4.647 -17.418 1.00 75.50 108 TYR A CA 1
ATOM 872 C C . TYR A 1 108 ? 15.926 -4.195 -16.027 1.00 75.50 108 TYR A C 1
ATOM 874 O O . TYR A 1 108 ? 15.691 -4.882 -15.035 1.00 75.50 108 TYR A O 1
ATOM 882 N N . MET A 1 109 ? 16.575 -3.029 -15.928 1.00 71.50 109 MET A N 1
ATOM 883 C CA . MET A 1 109 ? 16.991 -2.478 -14.633 1.00 71.50 109 MET A CA 1
ATOM 884 C C . MET A 1 109 ? 15.783 -2.126 -13.768 1.00 71.50 109 MET A C 1
ATOM 886 O O . MET A 1 109 ? 15.739 -2.525 -12.613 1.00 71.50 109 MET A O 1
ATOM 890 N N . VAL A 1 110 ? 14.784 -1.439 -14.329 1.00 71.38 110 VAL A N 1
ATOM 891 C CA . VAL A 1 110 ? 13.545 -1.112 -13.614 1.00 71.38 110 VAL A CA 1
ATOM 892 C C . VAL A 1 110 ? 12.836 -2.384 -13.162 1.00 71.38 110 VAL A C 1
ATOM 894 O O . VAL A 1 110 ? 12.432 -2.454 -12.014 1.00 71.38 110 VAL A O 1
ATOM 897 N N . GLU A 1 111 ? 12.744 -3.418 -13.995 1.00 73.19 111 GLU A N 1
ATOM 898 C CA . GLU A 1 111 ? 12.194 -4.724 -13.617 1.00 73.19 111 GLU A CA 1
ATOM 899 C C . GLU A 1 111 ? 12.986 -5.380 -12.486 1.00 73.19 111 GLU A C 1
ATOM 901 O O . GLU A 1 111 ? 12.390 -5.989 -11.602 1.00 73.19 111 GLU A O 1
ATOM 906 N N . LYS A 1 112 ? 14.316 -5.248 -12.476 1.00 74.88 112 LYS A N 1
ATOM 907 C CA . LYS A 1 112 ? 15.156 -5.746 -11.385 1.00 74.88 112 LYS A CA 1
ATOM 908 C C . LYS A 1 112 ? 14.892 -4.988 -10.080 1.00 74.88 112 LYS A C 1
ATOM 910 O O . LYS A 1 112 ? 14.723 -5.630 -9.051 1.00 74.88 112 LYS A O 1
ATOM 915 N N . GLU A 1 113 ? 14.800 -3.661 -10.125 1.00 75.31 113 GLU A N 1
ATOM 916 C CA . GLU A 1 113 ? 14.478 -2.827 -8.956 1.00 75.31 113 GLU A CA 1
ATOM 917 C C . GLU A 1 113 ? 13.036 -3.058 -8.476 1.00 75.31 113 GLU A C 1
ATOM 919 O O . GLU A 1 113 ? 12.780 -3.154 -7.281 1.00 75.31 113 GLU A O 1
ATOM 924 N N . LEU A 1 114 ? 12.089 -3.240 -9.403 1.00 73.50 114 LEU A N 1
ATOM 925 C CA . LEU A 1 114 ? 10.696 -3.593 -9.118 1.00 73.50 114 LEU A CA 1
ATOM 926 C C . LEU A 1 114 ? 10.556 -4.955 -8.456 1.00 73.50 114 LEU A C 1
ATOM 928 O O . LEU A 1 114 ? 9.532 -5.186 -7.814 1.00 73.50 114 LEU A O 1
ATOM 932 N N . ARG A 1 115 ? 11.548 -5.848 -8.595 1.00 73.50 115 ARG A N 1
ATOM 933 C CA . ARG A 1 115 ? 11.591 -7.035 -7.745 1.00 73.50 115 ARG A CA 1
ATOM 934 C C . ARG A 1 115 ? 11.686 -6.554 -6.308 1.00 73.50 115 ARG A C 1
ATOM 936 O O . ARG A 1 115 ? 10.816 -6.907 -5.542 1.00 73.50 115 ARG A O 1
ATOM 943 N N . ILE A 1 116 ? 12.616 -5.674 -5.956 1.00 75.81 116 ILE A N 1
ATOM 944 C CA . ILE A 1 116 ? 12.984 -5.333 -4.573 1.00 75.81 116 ILE A CA 1
ATOM 945 C C . ILE A 1 116 ? 12.056 -4.283 -3.920 1.00 75.81 116 ILE A C 1
ATOM 947 O O . ILE A 1 116 ? 12.501 -3.262 -3.405 1.00 75.81 116 ILE A O 1
ATOM 951 N N . ARG A 1 117 ? 10.738 -4.532 -3.902 1.00 83.50 117 ARG A N 1
ATOM 952 C CA . ARG A 1 117 ? 9.751 -3.659 -3.234 1.00 83.50 117 ARG A CA 1
ATOM 953 C C . ARG A 1 117 ? 8.656 -4.427 -2.495 1.00 83.50 117 ARG A C 1
ATOM 955 O O . ARG A 1 117 ? 8.437 -5.607 -2.758 1.00 83.50 117 ARG A O 1
ATOM 962 N N . PHE A 1 118 ? 7.930 -3.737 -1.618 1.00 86.31 118 PHE A N 1
ATOM 963 C CA . PHE A 1 118 ? 6.663 -4.247 -1.100 1.00 86.31 118 PHE A CA 1
ATOM 964 C C . PHE A 1 118 ? 5.588 -4.146 -2.181 1.00 86.31 118 PHE A C 1
ATOM 966 O O . PHE A 1 118 ? 5.403 -3.099 -2.789 1.00 86.31 118 PHE A O 1
ATOM 973 N N . LEU A 1 119 ? 4.871 -5.236 -2.411 1.00 87.00 119 LEU A N 1
ATOM 974 C CA . LEU A 1 119 ? 3.682 -5.301 -3.255 1.00 87.00 119 LEU A CA 1
ATOM 975 C C . LEU A 1 119 ? 2.421 -5.076 -2.418 1.00 87.00 119 LEU A C 1
ATOM 977 O O . LEU A 1 119 ? 1.494 -4.407 -2.870 1.00 87.00 119 LEU A O 1
ATOM 981 N N . LYS A 1 120 ? 2.398 -5.603 -1.189 1.00 90.56 120 LYS A N 1
ATOM 982 C CA . LYS A 1 120 ? 1.203 -5.641 -0.343 1.00 90.56 120 LYS A CA 1
ATOM 983 C C . LYS A 1 120 ? 1.465 -5.121 1.065 1.00 90.56 120 LYS A C 1
ATOM 985 O O . LYS A 1 120 ? 2.485 -5.442 1.664 1.00 90.56 120 LYS A O 1
ATOM 990 N N . LEU A 1 121 ? 0.509 -4.370 1.604 1.00 91.75 121 LEU A N 1
ATOM 991 C CA . LEU A 1 121 ? 0.425 -4.051 3.032 1.00 91.75 121 LEU A CA 1
ATOM 992 C C . LEU A 1 121 ? -0.813 -4.721 3.633 1.00 91.75 121 LEU A C 1
ATOM 994 O O . LEU A 1 121 ? -1.902 -4.566 3.090 1.00 91.75 121 LEU A O 1
ATOM 998 N N . ILE A 1 122 ? -0.661 -5.428 4.746 1.00 93.62 122 ILE A N 1
ATOM 999 C CA . ILE A 1 122 ? -1.727 -6.126 5.469 1.00 93.62 122 ILE A CA 1
ATOM 1000 C C . ILE A 1 122 ? -1.939 -5.403 6.799 1.00 93.62 122 ILE A C 1
ATOM 1002 O O . ILE A 1 122 ? -1.011 -5.257 7.594 1.00 93.62 122 ILE A O 1
ATOM 1006 N N . LEU A 1 123 ? -3.159 -4.913 7.014 1.00 94.31 123 LEU A N 1
ATOM 1007 C CA . LEU A 1 123 ? -3.545 -4.164 8.205 1.00 94.31 123 LEU A CA 1
ATOM 1008 C C . LEU A 1 123 ? -4.466 -4.994 9.119 1.00 94.31 123 LEU A C 1
ATOM 1010 O O . LEU A 1 123 ? -5.440 -5.569 8.617 1.00 94.31 123 LEU A O 1
ATOM 1014 N N . PRO A 1 124 ? -4.212 -5.016 10.442 1.00 95.38 124 PRO A N 1
ATOM 1015 C CA . PRO A 1 124 ? -4.948 -5.828 11.407 1.00 95.38 124 PRO A CA 1
ATOM 1016 C C . PRO A 1 124 ? -6.314 -5.221 11.738 1.00 95.38 124 PRO A C 1
ATOM 1018 O O . PRO A 1 124 ? -6.630 -4.082 11.374 1.00 95.38 124 PRO A O 1
ATOM 1021 N N . LYS A 1 125 ? -7.137 -5.943 12.503 1.00 97.00 125 LYS A N 1
ATOM 1022 C CA . LYS A 1 125 ? -8.435 -5.411 12.965 1.00 97.00 125 LYS A CA 1
ATOM 1023 C C . LYS A 1 125 ? -8.282 -4.303 14.011 1.00 97.00 125 LYS A C 1
ATOM 1025 O O . LYS A 1 125 ? -9.178 -3.472 14.122 1.00 97.00 125 LYS A O 1
ATOM 1030 N N . THR A 1 126 ? -7.167 -4.272 14.744 1.00 94.75 126 THR A N 1
ATOM 1031 C CA . THR A 1 126 ? -6.901 -3.270 15.787 1.00 94.75 126 THR A CA 1
ATOM 1032 C C . THR A 1 126 ? -6.471 -1.917 15.257 1.00 94.75 126 THR A C 1
ATOM 1034 O O . THR A 1 126 ? -6.471 -0.972 16.035 1.00 94.75 126 THR A O 1
ATOM 1037 N N . ILE A 1 127 ? -6.098 -1.785 13.977 1.00 94.50 127 ILE A N 1
ATOM 1038 C CA . ILE A 1 127 ? -5.604 -0.494 13.499 1.00 94.50 127 ILE A CA 1
ATOM 1039 C C . ILE A 1 127 ? -6.734 0.541 13.489 1.00 94.50 127 ILE A C 1
ATOM 1041 O O . ILE A 1 127 ? -7.765 0.357 12.841 1.00 94.50 127 ILE A O 1
ATOM 1045 N N . GLU A 1 128 ? -6.519 1.648 14.191 1.00 94.12 128 GLU A N 1
ATOM 1046 C CA . GLU A 1 128 ? -7.492 2.733 14.343 1.00 94.12 128 GLU A CA 1
ATOM 1047 C C . GLU A 1 128 ? -7.026 4.005 13.638 1.00 94.12 128 GLU A C 1
ATOM 1049 O O . GLU A 1 128 ? -7.829 4.765 13.093 1.00 94.12 128 GLU A O 1
ATOM 1054 N N . LYS A 1 129 ? -5.709 4.248 13.633 1.00 90.00 129 LYS A N 1
ATOM 1055 C CA . LYS A 1 129 ? -5.114 5.490 13.133 1.00 90.00 129 LYS A CA 1
ATOM 1056 C C . LYS A 1 129 ? -4.042 5.220 12.094 1.00 90.00 129 LYS A C 1
ATOM 1058 O O . LYS A 1 129 ? -3.059 4.520 12.330 1.00 90.00 129 LYS A O 1
ATOM 1063 N N . LEU A 1 130 ? -4.223 5.853 10.939 1.00 85.25 130 LEU A N 1
ATOM 1064 C CA . LEU A 1 130 ? -3.265 5.832 9.847 1.00 85.25 130 LEU A CA 1
ATOM 1065 C C . LEU A 1 130 ? -2.956 7.261 9.402 1.00 85.25 130 LEU A C 1
ATOM 1067 O O . LEU A 1 130 ? -3.797 7.959 8.817 1.00 85.25 130 LEU A O 1
ATOM 1071 N N . ASN A 1 131 ? -1.734 7.688 9.692 1.00 80.69 131 ASN A N 1
ATOM 1072 C CA . ASN A 1 131 ? -1.295 9.058 9.501 1.00 80.69 131 ASN A CA 1
ATOM 1073 C C . ASN A 1 131 ? -0.911 9.370 8.038 1.00 80.69 131 ASN A C 1
ATOM 1075 O O . ASN A 1 131 ? -1.113 8.582 7.102 1.00 80.69 131 ASN A O 1
ATOM 1079 N N . LYS A 1 132 ? -0.435 10.595 7.793 1.00 71.38 132 LYS A N 1
ATOM 1080 C CA . LYS A 1 132 ? 0.141 10.965 6.494 1.00 71.38 132 LYS A CA 1
ATOM 1081 C C . LYS A 1 132 ? 1.467 10.211 6.325 1.00 71.38 132 LYS A C 1
ATOM 1083 O O . LYS A 1 132 ? 2.189 10.038 7.295 1.00 71.38 132 LYS A O 1
ATOM 1088 N N . ASP A 1 133 ? 1.757 9.720 5.122 1.00 72.31 133 ASP A N 1
ATOM 1089 C CA . ASP A 1 133 ? 3.018 9.026 4.796 1.00 72.31 133 ASP A CA 1
ATOM 1090 C C . ASP A 1 133 ? 3.346 7.798 5.677 1.00 72.31 133 ASP A C 1
ATOM 1092 O O . ASP A 1 133 ? 4.475 7.315 5.696 1.00 72.31 133 ASP A O 1
ATOM 1096 N N . SER A 1 134 ? 2.345 7.242 6.370 1.00 78.81 134 SER A N 1
ATOM 1097 C CA . SER A 1 134 ? 2.458 6.034 7.199 1.00 78.81 134 SER A CA 1
ATOM 1098 C C . SER A 1 134 ? 2.394 4.741 6.375 1.00 78.81 134 SER A C 1
ATOM 1100 O O . SER A 1 134 ? 2.011 3.697 6.892 1.00 78.81 134 SER A O 1
ATOM 1102 N N . TYR A 1 135 ? 2.686 4.810 5.074 1.00 85.06 135 TYR A N 1
ATOM 1103 C CA . TYR A 1 135 ? 2.566 3.692 4.140 1.00 85.06 135 TYR A CA 1
ATOM 1104 C C . TYR A 1 135 ? 3.785 3.647 3.216 1.00 85.06 135 TYR A C 1
ATOM 1106 O O . TYR A 1 135 ? 4.279 4.710 2.812 1.00 85.06 135 TYR A O 1
ATOM 1114 N N . PRO A 1 136 ? 4.211 2.450 2.787 1.00 86.38 136 PRO A N 1
ATOM 1115 C CA . PRO A 1 136 ? 5.055 2.309 1.611 1.00 86.38 136 PRO A CA 1
ATOM 1116 C C . PRO A 1 136 ? 4.388 2.968 0.389 1.00 86.38 136 PRO A C 1
ATOM 1118 O O . PRO A 1 136 ? 3.178 2.844 0.172 1.00 86.38 136 PRO A O 1
ATOM 1121 N N . VAL A 1 137 ? 5.156 3.712 -0.409 1.00 82.06 137 VAL A N 1
ATOM 1122 C CA . VAL A 1 137 ? 4.604 4.480 -1.543 1.00 82.06 137 VAL A CA 1
ATOM 1123 C C . VAL A 1 137 ? 4.273 3.585 -2.742 1.00 82.06 137 VAL A C 1
ATOM 1125 O O . VAL A 1 137 ? 3.253 3.802 -3.395 1.00 82.06 137 VAL A O 1
ATOM 1128 N N . LEU A 1 138 ? 5.087 2.561 -3.005 1.00 82.94 138 LEU A N 1
ATOM 1129 C CA . LEU A 1 138 ? 5.002 1.714 -4.200 1.00 82.94 138 LEU A CA 1
ATOM 1130 C C . LEU A 1 138 ? 4.332 0.361 -3.930 1.00 82.94 138 LEU A C 1
ATOM 1132 O O . LEU A 1 138 ? 4.949 -0.674 -4.147 1.00 82.94 138 LEU A O 1
ATOM 1136 N N . LEU A 1 139 ? 3.081 0.373 -3.469 1.00 87.75 139 LEU A N 1
ATOM 1137 C CA . LEU A 1 139 ? 2.261 -0.835 -3.292 1.00 87.75 139 LEU A CA 1
ATOM 1138 C C . LEU A 1 139 ? 1.377 -1.108 -4.517 1.00 87.75 139 LEU A C 1
ATOM 1140 O O . LEU A 1 139 ? 0.981 -0.171 -5.214 1.00 87.75 139 LEU A O 1
ATOM 1144 N N . ASP A 1 140 ? 1.008 -2.372 -4.703 1.00 87.50 140 ASP A N 1
ATOM 1145 C CA . ASP A 1 140 ? -0.019 -2.831 -5.650 1.00 87.50 140 ASP A CA 1
ATOM 1146 C C . ASP A 1 140 ? -1.383 -2.914 -4.962 1.00 87.50 140 ASP A C 1
ATOM 1148 O O . ASP A 1 140 ? -2.414 -2.574 -5.552 1.00 87.50 140 ASP A O 1
ATOM 1152 N N . GLU A 1 141 ? -1.378 -3.327 -3.692 1.00 91.19 141 GLU A N 1
ATOM 1153 C CA . GLU A 1 141 ? -2.580 -3.494 -2.887 1.00 91.19 141 GLU A CA 1
ATOM 1154 C C . GLU A 1 141 ? -2.350 -3.250 -1.391 1.00 91.19 141 GLU A C 1
ATOM 1156 O O . GLU A 1 141 ? -1.272 -3.451 -0.831 1.00 91.19 141 GLU A O 1
ATOM 1161 N N . ILE A 1 142 ? -3.414 -2.814 -0.727 1.00 93.62 142 ILE A N 1
ATOM 1162 C CA . ILE A 1 142 ? -3.524 -2.730 0.725 1.00 93.62 142 ILE A CA 1
ATOM 1163 C C . ILE A 1 142 ? -4.679 -3.636 1.121 1.00 93.62 142 ILE A C 1
ATOM 1165 O O . ILE A 1 142 ? -5.787 -3.469 0.622 1.00 93.62 142 ILE A O 1
ATOM 1169 N N . TYR A 1 143 ? -4.446 -4.579 2.020 1.00 95.50 143 TYR A N 1
ATOM 1170 C CA . TYR A 1 143 ? -5.470 -5.410 2.630 1.00 95.50 143 TYR A CA 1
ATOM 1171 C C . TYR A 1 143 ? -5.773 -4.906 4.040 1.00 95.50 143 TYR A C 1
ATOM 1173 O O . TYR A 1 143 ? -4.880 -4.468 4.762 1.00 95.50 143 TYR A O 1
ATOM 1181 N N . VAL A 1 144 ? -7.040 -4.989 4.433 1.00 97.25 144 VAL A N 1
ATOM 1182 C CA . VAL A 1 144 ? -7.490 -4.686 5.791 1.00 97.25 144 VAL A CA 1
ATOM 1183 C C . VAL A 1 144 ? -8.288 -5.876 6.284 1.00 97.25 144 VAL A C 1
ATOM 1185 O O . VAL A 1 144 ? -9.152 -6.375 5.557 1.00 97.25 144 VAL A O 1
ATOM 1188 N N . ASP A 1 145 ? -8.029 -6.302 7.517 1.00 97.19 145 ASP A N 1
ATOM 1189 C CA . ASP A 1 145 ? -8.848 -7.311 8.168 1.00 97.19 145 ASP A CA 1
ATOM 1190 C C . ASP A 1 145 ? -10.338 -6.925 8.124 1.00 97.19 145 ASP A C 1
ATOM 1192 O O . ASP A 1 145 ? -10.734 -5.787 8.396 1.00 97.19 145 ASP A O 1
ATOM 1196 N N . ARG A 1 146 ? -11.198 -7.887 7.778 1.00 96.56 146 ARG A N 1
ATOM 1197 C CA . ARG A 1 146 ? -12.640 -7.653 7.603 1.00 96.56 146 ARG A CA 1
ATOM 1198 C C . ARG A 1 146 ? -13.319 -7.161 8.884 1.00 96.56 146 ARG A C 1
ATOM 1200 O O . ARG A 1 146 ? -14.322 -6.442 8.802 1.00 96.56 146 ARG A O 1
ATOM 1207 N N . GLN A 1 147 ? -12.783 -7.536 10.044 1.00 97.44 147 GLN A N 1
ATOM 1208 C CA . GLN A 1 147 ? -13.271 -7.152 11.364 1.00 97.44 147 GLN A CA 1
ATOM 1209 C C . GLN A 1 147 ? -12.795 -5.761 11.799 1.00 97.44 147 GLN A C 1
ATOM 1211 O O . GLN A 1 147 ? -13.274 -5.271 12.818 1.00 97.44 147 GLN A O 1
ATOM 1216 N N . ASN A 1 148 ? -11.913 -5.097 11.041 1.00 98.12 148 ASN A N 1
ATOM 1217 C CA . ASN A 1 148 ? -11.504 -3.731 11.352 1.00 98.12 148 ASN A CA 1
ATOM 1218 C C . ASN A 1 148 ? -12.728 -2.785 11.332 1.00 98.12 148 ASN A C 1
ATOM 1220 O O . ASN A 1 148 ? -13.454 -2.763 10.329 1.00 98.12 148 ASN A O 1
ATOM 1224 N N . PRO A 1 149 ? -12.995 -2.011 12.400 1.00 97.38 149 PRO A N 1
ATOM 1225 C CA . PRO A 1 149 ? -14.180 -1.157 12.477 1.00 97.38 149 PRO A CA 1
ATOM 1226 C C . PRO A 1 149 ? -13.991 0.233 11.842 1.00 97.38 149 PRO A C 1
ATOM 1228 O O . PRO A 1 149 ? -14.977 0.939 11.642 1.00 97.38 149 PRO A O 1
ATOM 1231 N N . TYR A 1 150 ? -12.764 0.627 11.497 1.00 96.69 150 TYR A N 1
ATOM 1232 C CA . TYR A 1 150 ? -12.426 1.972 11.010 1.00 96.69 150 TYR A CA 1
ATOM 1233 C C . TYR A 1 150 ? -12.143 2.019 9.507 1.00 96.69 150 TYR A C 1
ATOM 1235 O O . TYR A 1 150 ? -12.458 3.010 8.840 1.00 96.69 150 TYR A O 1
ATOM 1243 N N . PHE A 1 151 ? -11.600 0.935 8.957 1.00 96.94 151 PHE A N 1
ATOM 1244 C CA . PHE A 1 151 ? -11.130 0.864 7.581 1.00 96.94 151 PHE A CA 1
ATOM 1245 C C . PHE A 1 151 ? -11.643 -0.378 6.861 1.00 96.94 151 PHE A C 1
ATOM 1247 O O . PHE A 1 151 ? -12.036 -1.380 7.460 1.00 96.94 151 PHE A O 1
ATOM 1254 N N . THR A 1 152 ? -11.615 -0.315 5.537 1.00 97.31 152 THR A N 1
ATOM 1255 C CA . THR A 1 152 ? -11.825 -1.480 4.684 1.00 97.31 152 THR A CA 1
ATOM 1256 C C . THR A 1 152 ? -10.981 -1.361 3.423 1.00 97.31 152 THR A C 1
ATOM 1258 O O . THR A 1 152 ? -10.527 -0.273 3.067 1.00 97.31 152 THR A O 1
ATOM 1261 N N . SER A 1 153 ? -10.748 -2.489 2.764 1.00 95.88 153 SER A N 1
ATOM 1262 C CA . SER A 1 153 ? -10.117 -2.524 1.455 1.00 95.88 153 SER A CA 1
ATOM 1263 C C . SER A 1 153 ? -11.087 -3.108 0.446 1.00 95.88 153 SER A C 1
ATOM 1265 O O . SER A 1 153 ? -11.669 -4.167 0.689 1.00 95.88 153 SER A O 1
ATOM 1267 N N . LEU A 1 154 ? -11.234 -2.421 -0.684 1.00 94.81 154 LEU A N 1
ATOM 1268 C CA . LEU A 1 154 ? -11.945 -2.930 -1.845 1.00 94.81 154 LEU A CA 1
ATOM 1269 C C . LEU A 1 154 ? -10.971 -2.992 -3.014 1.00 94.81 154 LEU A C 1
ATOM 1271 O O . LEU A 1 154 ? -10.316 -2.004 -3.343 1.00 94.81 154 LEU A O 1
ATOM 1275 N N . ASP A 1 155 ? -10.844 -4.184 -3.590 1.00 90.56 155 ASP A N 1
ATOM 1276 C CA . ASP A 1 155 ? -9.899 -4.507 -4.655 1.00 90.56 155 ASP A CA 1
ATOM 1277 C C . ASP A 1 155 ? -8.451 -4.104 -4.348 1.00 90.56 155 ASP A C 1
ATOM 1279 O O . ASP A 1 155 ? -7.687 -3.883 -5.272 1.00 90.56 155 ASP A O 1
ATOM 1283 N N . GLY A 1 156 ? -8.031 -3.991 -3.084 1.00 90.94 156 GLY A N 1
ATOM 1284 C CA . GLY A 1 156 ? -6.678 -3.552 -2.720 1.00 90.94 156 GLY A CA 1
ATOM 1285 C C . GLY A 1 156 ? -6.517 -2.033 -2.573 1.00 90.94 156 GLY A C 1
ATOM 1286 O O . GLY A 1 156 ? -5.407 -1.565 -2.326 1.00 90.94 156 GLY A O 1
ATOM 1287 N N . VAL A 1 157 ? -7.593 -1.255 -2.704 1.00 92.38 157 VAL A N 1
ATOM 1288 C CA . VAL A 1 157 ? -7.632 0.189 -2.427 1.00 92.38 157 VAL A CA 1
ATOM 1289 C C . VAL A 1 157 ? -8.222 0.417 -1.037 1.00 92.38 157 VAL A C 1
ATOM 1291 O O . VAL A 1 157 ? -9.232 -0.180 -0.676 1.00 92.38 157 VAL A O 1
ATOM 1294 N N . LEU A 1 158 ? -7.593 1.287 -0.246 1.00 93.69 158 LEU A N 1
ATOM 1295 C CA . LEU A 1 158 ? -7.979 1.551 1.139 1.00 93.69 158 LEU A CA 1
ATOM 1296 C C . LEU A 1 158 ? -9.070 2.626 1.227 1.00 93.69 158 LEU A C 1
ATOM 1298 O O . LEU A 1 158 ? -8.897 3.740 0.719 1.00 93.69 158 LEU A O 1
ATOM 1302 N N . PHE A 1 159 ? -10.127 2.329 1.976 1.00 94.81 159 PHE A N 1
ATOM 1303 C CA . PHE A 1 159 ? -11.265 3.206 2.243 1.00 94.81 159 PHE A CA 1
ATOM 1304 C C . PHE A 1 159 ? -11.552 3.333 3.744 1.00 94.81 159 PHE A C 1
ATOM 1306 O O . PHE A 1 159 ? -11.089 2.533 4.565 1.00 94.81 159 PHE A O 1
ATOM 1313 N N . SER A 1 160 ? -12.346 4.341 4.110 1.00 95.75 160 SER A N 1
ATOM 1314 C CA . SER A 1 160 ? -13.047 4.354 5.400 1.00 95.75 160 SER A CA 1
ATOM 1315 C C . SER A 1 160 ? -14.023 3.178 5.480 1.00 95.75 160 SER A C 1
ATOM 1317 O O . SER A 1 160 ? -14.493 2.695 4.452 1.00 95.75 160 SER A O 1
ATOM 1319 N N . LYS A 1 161 ? -14.352 2.705 6.690 1.00 96.19 161 LYS A N 1
ATOM 1320 C CA . LYS A 1 161 ? -15.242 1.542 6.866 1.00 96.19 161 LYS A CA 1
ATOM 1321 C C . LYS A 1 161 ? -16.599 1.70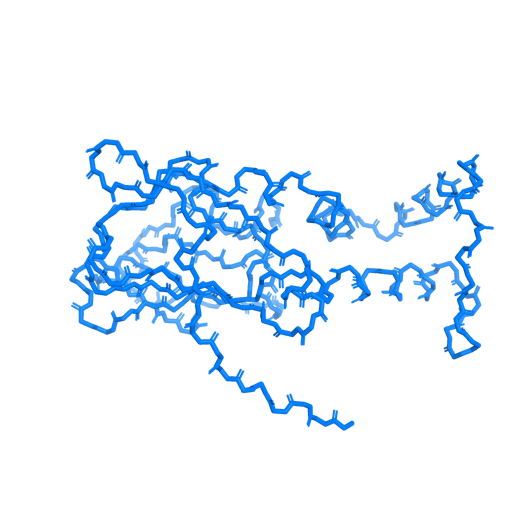3 6.179 1.00 96.19 161 LYS A C 1
ATOM 1323 O O . LYS A 1 161 ? -17.137 0.733 5.656 1.00 96.19 161 LYS A O 1
ATOM 1328 N N . ASP A 1 162 ? -17.131 2.921 6.177 1.00 96.69 162 ASP A N 1
ATOM 1329 C CA . ASP A 1 162 ? -18.389 3.288 5.522 1.00 96.69 162 ASP A CA 1
ATOM 1330 C C . ASP A 1 162 ? -18.272 3.457 3.995 1.00 96.69 162 ASP A C 1
ATOM 1332 O O . ASP A 1 162 ? -19.257 3.802 3.350 1.00 96.69 162 ASP A O 1
ATOM 1336 N N . MET A 1 163 ? -17.081 3.241 3.421 1.00 95.88 163 MET A N 1
ATOM 1337 C CA . MET A 1 163 ? -16.752 3.417 2.002 1.00 95.88 163 MET A CA 1
ATOM 1338 C C . MET A 1 163 ? -16.973 4.838 1.455 1.00 95.88 163 MET A C 1
ATOM 1340 O O . MET A 1 163 ? -16.838 5.055 0.255 1.00 95.88 163 MET A O 1
ATOM 1344 N N . LYS A 1 164 ? -17.233 5.842 2.302 1.00 96.31 164 LYS A N 1
ATOM 1345 C CA . LYS A 1 164 ? -17.474 7.224 1.851 1.00 96.31 164 LYS A CA 1
ATOM 1346 C C . LYS A 1 164 ? -16.202 7.979 1.490 1.00 96.31 164 LYS A C 1
ATOM 1348 O O . LYS A 1 164 ? -16.265 8.995 0.800 1.00 96.31 164 LYS A O 1
ATOM 1353 N N . THR A 1 165 ? -15.044 7.526 1.966 1.00 93.38 165 THR A N 1
ATOM 1354 C CA . THR A 1 165 ? -13.760 8.187 1.719 1.00 93.38 165 THR A CA 1
ATOM 1355 C C . THR A 1 165 ? -12.754 7.212 1.126 1.00 93.38 165 THR A C 1
ATOM 1357 O O . THR A 1 165 ? -12.381 6.239 1.781 1.00 93.38 165 THR A O 1
ATOM 1360 N N . LEU A 1 166 ? -12.238 7.513 -0.071 1.00 92.81 166 LEU A N 1
ATOM 1361 C CA . LEU A 1 166 ? -11.032 6.871 -0.596 1.00 92.81 166 LEU A CA 1
ATOM 1362 C C . LEU A 1 166 ? -9.840 7.404 0.194 1.00 92.81 166 LEU A C 1
ATOM 1364 O O . LEU A 1 166 ? -9.455 8.571 0.074 1.00 92.81 166 LEU A O 1
ATOM 1368 N N . ILE A 1 167 ? -9.275 6.542 1.038 1.00 90.12 167 ILE A N 1
ATOM 1369 C CA . ILE A 1 167 ? -8.155 6.897 1.898 1.00 90.12 167 ILE A CA 1
ATOM 1370 C C . ILE A 1 167 ? -6.855 6.717 1.151 1.00 90.12 167 ILE A C 1
ATOM 1372 O O . ILE A 1 167 ? -6.046 7.622 1.236 1.00 90.12 167 ILE A O 1
ATOM 1376 N N . ARG A 1 168 ? -6.597 5.598 0.467 1.00 88.25 168 ARG A N 1
ATOM 1377 C CA . ARG A 1 168 ? -5.328 5.407 -0.251 1.00 88.25 168 ARG A CA 1
ATOM 1378 C C . ARG A 1 168 ? -5.478 4.497 -1.457 1.00 88.25 168 ARG A C 1
ATOM 1380 O O . ARG A 1 168 ? -5.818 3.327 -1.318 1.00 88.25 168 ARG A O 1
ATOM 1387 N N . TYR A 1 169 ? -5.108 5.032 -2.611 1.00 87.94 169 TYR A N 1
ATOM 1388 C CA . TYR A 1 169 ? -4.826 4.264 -3.810 1.00 87.94 169 TYR A CA 1
ATOM 1389 C C . TYR A 1 169 ? -3.356 3.797 -3.804 1.00 87.94 169 TYR A C 1
ATOM 1391 O O . TYR A 1 169 ? -2.468 4.621 -3.547 1.00 87.94 169 TYR A O 1
ATOM 1399 N N . PRO A 1 170 ? -3.068 2.505 -4.047 1.00 87.31 170 PRO A N 1
ATOM 1400 C CA . PRO A 1 170 ? -1.699 1.997 -4.127 1.00 87.31 170 PRO A CA 1
ATOM 1401 C C . PRO A 1 170 ? -0.922 2.624 -5.297 1.00 87.31 170 PRO A C 1
ATOM 1403 O O . PRO A 1 170 ? -1.420 2.695 -6.418 1.00 87.31 170 PRO A O 1
ATOM 1406 N N . GLY A 1 171 ? 0.301 3.102 -5.039 1.00 78.50 171 GLY A N 1
ATOM 1407 C CA . GLY A 1 171 ? 1.067 3.915 -5.994 1.00 78.50 171 GLY A CA 1
ATOM 1408 C C . GLY A 1 171 ? 1.618 3.169 -7.210 1.00 78.50 171 GLY A C 1
ATOM 1409 O O . GLY A 1 171 ? 1.990 3.816 -8.182 1.00 78.50 171 GLY A O 1
ATOM 1410 N N . TYR A 1 172 ? 1.665 1.836 -7.174 1.00 78.88 172 TYR A N 1
ATOM 1411 C CA . TYR A 1 172 ? 2.100 0.998 -8.294 1.00 78.88 172 TYR A CA 1
ATOM 1412 C C . TYR A 1 172 ? 0.995 0.046 -8.773 1.00 78.88 172 TYR A C 1
ATOM 1414 O O . TYR A 1 172 ? 1.252 -0.920 -9.486 1.00 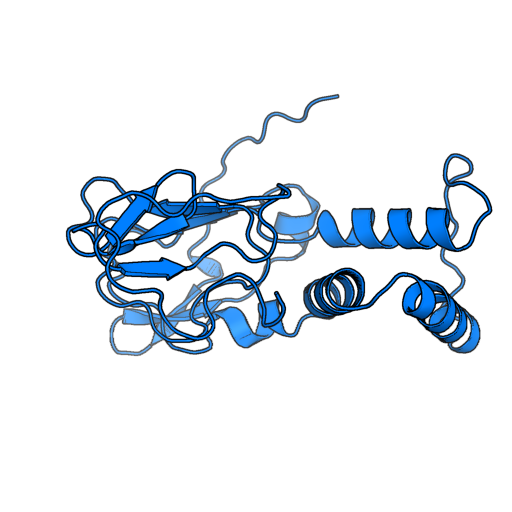78.88 172 TYR A O 1
ATOM 1422 N N . ARG A 1 173 ? -0.269 0.303 -8.417 1.00 77.75 173 ARG A N 1
ATOM 1423 C CA . ARG A 1 173 ? -1.365 -0.523 -8.919 1.00 77.75 173 ARG A CA 1
ATOM 1424 C C . ARG A 1 173 ? -1.349 -0.541 -10.450 1.00 77.75 173 ARG A C 1
ATOM 1426 O O . ARG A 1 173 ? -1.469 0.501 -11.092 1.00 77.75 173 ARG A O 1
ATOM 1433 N N . THR A 1 174 ? -1.218 -1.733 -11.023 1.00 67.62 174 THR A N 1
ATOM 1434 C CA . THR A 1 174 ? -1.180 -1.919 -12.473 1.00 67.62 174 THR A CA 1
ATOM 1435 C C . THR A 1 174 ? -2.594 -1.840 -13.052 1.00 67.62 174 THR A C 1
ATOM 1437 O O . THR A 1 174 ? -3.549 -2.380 -12.497 1.00 67.62 174 THR A O 1
ATOM 1440 N N . GLY A 1 175 ? -2.746 -1.115 -14.159 1.00 65.19 175 GLY A N 1
ATOM 1441 C CA . GLY A 1 175 ? -4.038 -0.872 -14.799 1.00 65.19 175 GLY A CA 1
ATOM 1442 C C . GLY A 1 175 ? -4.141 0.556 -15.324 1.00 65.19 175 GLY A C 1
ATOM 1443 O O . GLY A 1 175 ? -3.619 1.488 -14.725 1.00 65.19 175 GLY A O 1
ATOM 1444 N N . ASN A 1 176 ? -4.813 0.729 -16.461 1.00 67.75 176 ASN A N 1
ATOM 1445 C CA . ASN A 1 176 ? -4.919 2.038 -17.119 1.00 67.75 176 ASN A CA 1
ATOM 1446 C C . ASN A 1 176 ? -6.076 2.893 -16.579 1.00 67.75 176 ASN A C 1
ATOM 1448 O O . ASN A 1 176 ? -6.214 4.053 -16.954 1.00 67.75 176 ASN A O 1
ATOM 1452 N N . SER A 1 177 ? -6.939 2.313 -15.746 1.00 78.56 177 SER A N 1
ATOM 1453 C CA . SER A 1 177 ? -8.123 2.978 -15.212 1.00 78.56 177 SER A CA 1
ATOM 1454 C C . SER A 1 177 ? -8.572 2.321 -13.916 1.00 78.56 177 SER A C 1
ATOM 1456 O O . SER A 1 177 ? -8.506 1.098 -13.783 1.00 78.56 177 SER A O 1
ATOM 1458 N N . TYR A 1 178 ? -9.109 3.127 -13.007 1.00 82.31 178 TYR A N 1
ATOM 1459 C CA . TYR A 1 178 ? -9.808 2.666 -11.816 1.00 82.31 178 TYR A CA 1
ATOM 1460 C C . TYR A 1 178 ? -11.111 3.446 -11.670 1.00 82.31 178 TYR A C 1
ATOM 1462 O O . TYR A 1 178 ? -11.105 4.678 -11.672 1.00 82.31 178 TYR A O 1
ATOM 1470 N N . THR A 1 179 ? -12.225 2.731 -11.551 1.00 88.62 179 THR A N 1
ATOM 1471 C CA . THR A 1 179 ? -13.530 3.344 -11.312 1.00 88.62 179 THR A CA 1
ATOM 1472 C C . THR A 1 179 ? -13.748 3.437 -9.813 1.00 88.62 179 THR A C 1
ATOM 1474 O O . THR A 1 179 ? -13.801 2.422 -9.122 1.00 88.62 179 THR A O 1
ATOM 1477 N N . VAL A 1 180 ? -13.866 4.663 -9.306 1.00 89.88 180 VAL A N 1
ATOM 1478 C CA . VAL A 1 180 ? -14.206 4.890 -7.901 1.00 89.88 180 VAL A CA 1
ATOM 1479 C C . VAL A 1 180 ? -15.620 4.338 -7.647 1.00 89.88 180 VAL A C 1
ATOM 1481 O O . VAL A 1 180 ? -16.527 4.684 -8.407 1.00 89.88 180 VAL A O 1
ATOM 1484 N N . PRO A 1 181 ? -15.818 3.486 -6.621 1.00 92.69 181 PRO A N 1
ATOM 1485 C CA . PRO A 1 181 ? -17.129 2.928 -6.301 1.00 92.69 181 PRO A CA 1
ATOM 1486 C C . PRO A 1 181 ? -18.196 4.002 -6.065 1.00 92.69 181 PRO A C 1
ATOM 1488 O O . PRO A 1 181 ? -17.910 5.085 -5.548 1.00 92.69 181 PRO A O 1
ATOM 1491 N N . GLU A 1 182 ? -19.443 3.677 -6.405 1.00 92.88 182 GLU A N 1
ATOM 1492 C CA . GLU A 1 182 ? -20.588 4.538 -6.114 1.00 92.88 182 GLU A CA 1
ATOM 1493 C C . GLU A 1 182 ? -20.735 4.752 -4.596 1.00 92.88 182 GLU A C 1
ATOM 1495 O O . GLU A 1 182 ? -20.538 3.833 -3.802 1.00 92.88 182 GLU A O 1
ATOM 1500 N N . GLY A 1 183 ? -21.064 5.980 -4.187 1.00 92.25 183 GLY A N 1
ATOM 1501 C CA . GLY A 1 183 ? -21.204 6.355 -2.775 1.00 92.25 183 GLY A CA 1
ATOM 1502 C C . GLY A 1 183 ? -19.927 6.882 -2.111 1.00 92.25 183 GLY A C 1
ATOM 1503 O O . GLY A 1 183 ? -19.999 7.381 -0.989 1.00 92.25 183 GLY A O 1
ATOM 1504 N N . VAL A 1 184 ? -18.777 6.850 -2.794 1.00 95.38 184 VAL A N 1
ATOM 1505 C CA . VAL A 1 184 ? -17.583 7.580 -2.344 1.00 95.38 184 VAL A CA 1
ATOM 1506 C C . VAL A 1 184 ? -17.836 9.083 -2.491 1.00 95.38 184 VAL A C 1
ATOM 1508 O O . VAL A 1 184 ? -18.032 9.597 -3.588 1.00 95.38 184 VAL A O 1
ATOM 1511 N N . GLU A 1 185 ? -17.804 9.799 -1.373 1.00 94.75 185 GLU A N 1
ATOM 1512 C CA . GLU A 1 185 ? -18.060 11.239 -1.290 1.00 94.75 185 GLU A CA 1
ATOM 1513 C C . GLU A 1 185 ? -16.762 12.060 -1.321 1.00 94.75 185 GLU A C 1
ATOM 1515 O O . GLU A 1 185 ? -16.770 13.231 -1.702 1.00 94.75 185 GLU A O 1
ATOM 1520 N N . LYS A 1 186 ? -15.641 11.474 -0.872 1.00 90.19 186 LYS A N 1
ATOM 1521 C CA . LYS A 1 186 ? -14.359 12.176 -0.706 1.00 90.19 186 LYS A CA 1
ATOM 1522 C C . LYS A 1 186 ? -13.173 11.328 -1.154 1.00 90.19 186 LYS A C 1
ATOM 1524 O O . LYS A 1 186 ? -13.109 10.129 -0.896 1.00 90.19 186 LYS A O 1
ATOM 1529 N N . ILE A 1 187 ? -12.176 11.987 -1.734 1.00 86.94 187 ILE A N 1
ATOM 1530 C CA . ILE A 1 187 ? -10.851 11.420 -2.002 1.00 86.94 187 ILE A CA 1
ATOM 1531 C C . ILE A 1 187 ? -9.855 12.197 -1.148 1.00 86.94 187 ILE A C 1
ATOM 1533 O O . ILE A 1 187 ? -9.797 13.424 -1.227 1.00 86.94 187 ILE A O 1
ATOM 1537 N N . LYS A 1 188 ? -9.099 11.506 -0.290 1.00 78.12 188 LYS A N 1
ATOM 1538 C CA . LYS A 1 188 ? -8.116 12.166 0.575 1.00 78.12 188 LYS A CA 1
ATOM 1539 C C . LYS A 1 188 ? -6.973 12.729 -0.284 1.00 78.12 188 LYS A C 1
ATOM 1541 O O . LYS A 1 188 ? -6.383 12.013 -1.090 1.00 78.12 188 LYS A O 1
ATOM 1546 N N . GLU A 1 189 ? -6.684 14.017 -0.113 1.00 58.56 189 GLU A N 1
ATOM 1547 C CA . GLU A 1 189 ? -5.686 14.762 -0.891 1.00 58.56 189 GLU A CA 1
ATOM 1548 C C . GLU A 1 189 ? -4.293 14.095 -0.817 1.00 58.56 189 GLU A C 1
ATOM 1550 O O . GLU A 1 189 ? -3.872 13.633 0.249 1.00 58.56 189 GLU A O 1
ATOM 1555 N N . GLY A 1 190 ? -3.601 13.986 -1.960 1.00 59.12 190 GLY A N 1
ATOM 1556 C CA . GLY A 1 190 ? -2.292 13.320 -2.087 1.00 59.12 190 GLY A CA 1
ATOM 1557 C C . GLY A 1 190 ? -2.321 11.782 -2.106 1.00 59.12 190 GLY A C 1
ATOM 1558 O O . GLY A 1 190 ? -1.301 11.145 -1.826 1.00 59.12 190 GLY A O 1
ATOM 1559 N N . LYS A 1 191 ? -3.489 11.161 -2.344 1.00 58.34 191 LYS A N 1
ATOM 1560 C CA . LYS A 1 191 ? -3.666 9.703 -2.200 1.00 58.34 191 LYS A CA 1
ATOM 1561 C C . LYS A 1 191 ? -4.368 8.973 -3.354 1.00 58.34 191 LYS A C 1
ATOM 1563 O O . LYS A 1 191 ? -4.673 7.791 -3.200 1.00 58.34 191 LYS A O 1
ATOM 1568 N N . LEU A 1 192 ? -4.533 9.620 -4.507 1.00 50.16 192 LEU A N 1
ATOM 1569 C CA . LEU A 1 192 ? -4.393 8.921 -5.793 1.00 50.16 192 LEU A CA 1
ATOM 1570 C C . LEU A 1 192 ? -2.879 8.774 -6.024 1.00 50.16 192 LEU A C 1
ATOM 1572 O O . LEU A 1 192 ? -2.124 9.616 -5.550 1.00 50.16 192 LEU A O 1
ATOM 1576 N N . GLY A 1 193 ? -2.416 7.643 -6.545 1.00 44.78 193 GLY A N 1
ATOM 1577 C CA . GLY A 1 193 ? -1.007 7.247 -6.449 1.00 44.78 193 GLY A CA 1
ATOM 1578 C C . GLY A 1 193 ? -0.056 8.269 -7.071 1.00 44.78 193 GLY A C 1
ATOM 1579 O O . GLY A 1 193 ? -0.133 8.508 -8.267 1.00 44.78 193 GLY A O 1
ATOM 1580 N N . GLY A 1 194 ? 0.837 8.835 -6.251 1.00 41.41 194 GLY A N 1
ATOM 1581 C CA . GLY A 1 194 ? 1.702 9.934 -6.669 1.00 41.41 194 GLY A CA 1
ATOM 1582 C C . GLY A 1 194 ? 0.899 11.204 -6.942 1.00 41.41 194 GLY A C 1
ATOM 1583 O O . GLY A 1 194 ? -0.289 11.188 -7.237 1.00 41.41 194 GLY A O 1
ATOM 1584 N N . GLU A 1 195 ? 1.543 12.354 -6.885 1.00 33.72 195 GLU A N 1
ATOM 1585 C CA . GLU A 1 195 ? 1.062 13.428 -7.751 1.00 33.72 195 GLU A CA 1
ATOM 1586 C C . GLU A 1 195 ? 1.005 12.889 -9.208 1.00 33.72 195 GLU A C 1
ATOM 1588 O O . GLU A 1 195 ? 1.684 11.910 -9.521 1.00 33.72 195 GLU A O 1
ATOM 1593 N N . TYR A 1 196 ? 0.231 13.525 -10.093 1.00 40.97 196 TYR A N 1
ATOM 1594 C CA . TYR A 1 196 ? 0.222 13.319 -11.558 1.00 40.97 196 TYR A CA 1
ATOM 1595 C C . TYR A 1 196 ? -0.813 12.313 -12.125 1.00 40.97 196 TYR A C 1
ATOM 1597 O O . TYR A 1 196 ? -0.485 11.208 -12.560 1.00 40.97 196 TYR A O 1
ATOM 1605 N N . LEU A 1 197 ? -2.069 12.778 -12.213 1.00 29.36 197 LEU A N 1
ATOM 1606 C CA . LEU A 1 197 ? -2.859 12.656 -13.451 1.00 29.36 197 LEU A CA 1
ATOM 1607 C C . LEU A 1 197 ? -2.574 13.877 -14.334 1.00 29.36 197 LEU A C 1
ATOM 1609 O O . LEU A 1 197 ? -2.400 14.972 -13.746 1.00 29.36 197 LEU A O 1
#

Secondary structure (DSSP, 8-state):
-----------STTEEE-TTS-EEEE---HHHHHHT--EEEPPTT--EE-TTTTHHHHHSHHHHHHHHHHHS-THHHHHHHHHHHHTT-------TTS-SSHHHHHHHHHHHHHHSS--EEEE-TT--EE-TT-S-SS-SEEEE-TT-SSEEEETTEEEETTS-EEEE--TT--SS--PPPTT--EE-TT-SSSS--

pLDDT: mean 76.51, std 16.55, range [29.36, 98.12]

Foldseek 3Di:
DDDDDPDDDDQVVQFDADPVRAGEAGHDDQVCLLVQVQEHEDDPPHAHQDACNCVVVCPDPLNVLLVVVVVDPPVVLVVVVVVCVVVVVPVPDDPPPQDPDSVSVSVVVNVVSVSRHHAEYEAELNHNYYDPNSDRQAYQAYQYDPNNQFWGGDPRFIAGPVLQERAADRQNNDDPDDDRDPNNNYYPPCHPRHPDD

Radius of gyration: 18.45 Å; chains: 1; bounding box: 53×37×52 Å